Protein AF-A0A511AEN5-F1 (afdb_monomer)

Radius of gyration: 23.02 Å; Cα contacts (8 Å, |Δi|>4): 221; chains: 1; bounding box: 61×30×75 Å

Mean predicted aligned error: 5.95 Å

pLDDT: mean 91.34, std 11.22, range [41.19, 98.56]

Organism: NCBI:txid153731

Structure (mmCIF, N/CA/C/O backbone):
data_AF-A0A511AEN5-F1
#
_entry.id   AF-A0A511AEN5-F1
#
loop_
_atom_site.group_PDB
_atom_site.id
_atom_site.type_symbol
_atom_site.label_atom_id
_atom_site.label_alt_id
_atom_site.label_comp_id
_atom_site.label_asym_id
_atom_site.label_entity_id
_atom_site.label_seq_id
_atom_site.pdbx_PDB_ins_code
_atom_site.Cartn_x
_atom_site.Cartn_y
_atom_site.Cartn_z
_atom_site.occupancy
_atom_site.B_iso_or_equiv
_atom_site.auth_seq_id
_atom_site.auth_comp_id
_atom_site.auth_asym_id
_atom_site.auth_atom_id
_atom_site.pdbx_PDB_model_num
ATOM 1 N N . MET A 1 1 ? -14.269 7.555 5.284 1.00 79.62 1 MET A N 1
ATOM 2 C CA . MET A 1 1 ? -13.739 8.322 4.135 1.00 79.62 1 MET A CA 1
ATOM 3 C C . MET A 1 1 ? -12.252 8.045 3.912 1.00 79.62 1 MET A C 1
ATOM 5 O O . MET A 1 1 ? -11.940 7.427 2.908 1.00 79.62 1 MET A O 1
ATOM 9 N N . LEU A 1 2 ? -11.361 8.364 4.865 1.00 92.94 2 LEU A N 1
ATOM 10 C CA . LEU A 1 2 ? -9.903 8.180 4.721 1.00 92.94 2 LEU A CA 1
ATOM 11 C C . LEU A 1 2 ? -9.465 6.768 4.282 1.00 92.94 2 LEU A C 1
ATOM 13 O O . LEU A 1 2 ? -8.741 6.639 3.303 1.00 92.94 2 LEU A O 1
ATOM 17 N N . ALA A 1 3 ? -9.931 5.711 4.960 1.00 93.81 3 ALA A N 1
ATOM 18 C CA . ALA A 1 3 ? -9.565 4.331 4.613 1.00 93.81 3 ALA A CA 1
ATOM 19 C C . ALA A 1 3 ? -9.947 3.962 3.166 1.00 93.81 3 ALA A C 1
ATOM 21 O O . ALA A 1 3 ? -9.162 3.339 2.460 1.00 93.81 3 ALA A O 1
ATOM 22 N N . GLY A 1 4 ? -11.119 4.410 2.701 1.00 95.62 4 GLY A N 1
ATOM 23 C CA . GLY A 1 4 ? -11.553 4.210 1.317 1.00 95.62 4 GLY A CA 1
ATOM 24 C C . GLY A 1 4 ? -10.660 4.941 0.313 1.00 95.62 4 GLY A C 1
ATOM 25 O O . GLY A 1 4 ? -10.294 4.360 -0.702 1.00 95.62 4 GLY A O 1
ATOM 26 N N . CYS A 1 5 ? -10.242 6.175 0.619 1.00 97.44 5 CYS A N 1
ATOM 27 C CA . CYS A 1 5 ? -9.294 6.917 -0.216 1.00 97.44 5 CYS A CA 1
ATOM 28 C C . CYS A 1 5 ? -7.933 6.211 -0.295 1.00 97.44 5 CYS A C 1
ATOM 30 O O . CYS A 1 5 ? -7.398 6.063 -1.388 1.00 97.44 5 CYS A O 1
ATOM 32 N N . LEU A 1 6 ? -7.400 5.732 0.837 1.00 98.00 6 LEU A N 1
ATOM 33 C CA . LEU A 1 6 ? -6.137 4.985 0.868 1.00 98.00 6 LEU A CA 1
ATOM 34 C C . LEU A 1 6 ? -6.220 3.712 0.019 1.00 98.00 6 LEU A C 1
ATOM 36 O O . LEU A 1 6 ? -5.346 3.481 -0.811 1.00 98.00 6 LEU A O 1
ATOM 40 N N . ILE A 1 7 ? -7.292 2.928 0.176 1.00 98.06 7 ILE A N 1
ATOM 41 C CA . ILE A 1 7 ? -7.539 1.736 -0.647 1.00 98.06 7 ILE A CA 1
ATOM 42 C C . ILE A 1 7 ? -7.601 2.113 -2.130 1.00 98.06 7 ILE A C 1
ATOM 44 O O . ILE A 1 7 ? -6.936 1.478 -2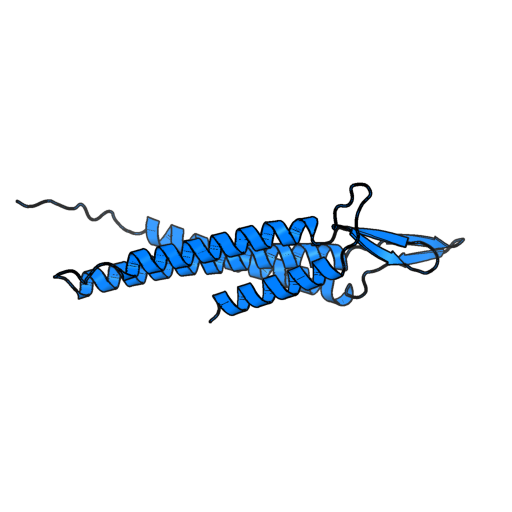.941 1.00 98.06 7 ILE A O 1
ATOM 48 N N . GLY A 1 8 ? -8.345 3.164 -2.486 1.00 98.19 8 GLY A N 1
ATOM 49 C CA . GLY A 1 8 ? -8.447 3.636 -3.867 1.00 98.19 8 GLY A CA 1
ATOM 50 C C . GLY A 1 8 ? -7.086 3.992 -4.469 1.00 98.19 8 GLY A C 1
ATOM 51 O O . GLY A 1 8 ? -6.765 3.531 -5.561 1.00 98.19 8 GLY A O 1
ATOM 52 N N . VAL 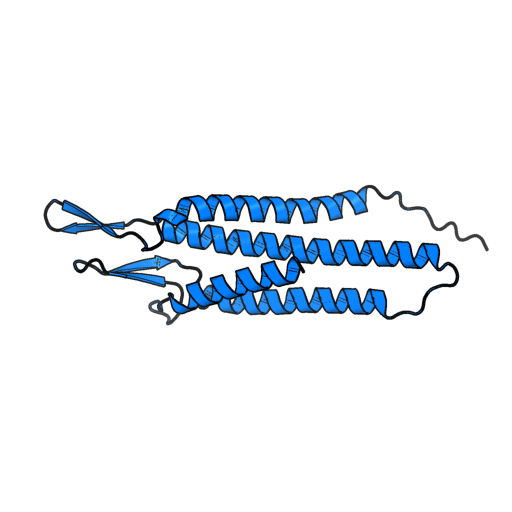A 1 9 ? -6.254 4.739 -3.738 1.00 98.25 9 VAL A N 1
ATOM 53 C CA . VAL A 1 9 ? -4.892 5.091 -4.173 1.00 98.25 9 VAL A CA 1
ATOM 54 C C . VAL A 1 9 ? -4.028 3.842 -4.355 1.00 98.25 9 VAL A C 1
ATOM 56 O O . VAL A 1 9 ? -3.380 3.700 -5.390 1.00 98.25 9 VAL A O 1
ATOM 59 N N . ILE A 1 10 ? -4.047 2.911 -3.395 1.00 98.44 10 ILE A N 1
ATOM 60 C CA . ILE A 1 10 ? -3.295 1.650 -3.481 1.00 98.44 10 ILE A CA 1
ATOM 61 C C . ILE A 1 10 ? -3.717 0.850 -4.717 1.00 98.44 10 ILE A C 1
ATOM 63 O O . ILE A 1 10 ? -2.857 0.358 -5.447 1.00 98.44 10 ILE A O 1
ATOM 67 N N . VAL A 1 11 ? -5.023 0.732 -4.971 1.00 98.44 11 VAL A N 1
ATOM 68 C CA . VAL A 1 11 ? -5.563 0.008 -6.130 1.00 98.44 11 VAL A CA 1
ATOM 69 C C . VAL A 1 11 ? -5.114 0.666 -7.431 1.00 98.44 11 VAL A C 1
ATOM 71 O O . VAL A 1 11 ? -4.612 -0.030 -8.309 1.00 98.44 11 VAL A O 1
ATOM 74 N N . ILE A 1 12 ? -5.226 1.992 -7.545 1.00 98.44 12 ILE A N 1
ATOM 75 C CA . ILE A 1 12 ? -4.804 2.732 -8.743 1.00 98.44 12 ILE A CA 1
ATOM 76 C C . ILE A 1 12 ? -3.315 2.504 -9.022 1.00 98.44 12 ILE A C 1
ATOM 78 O O . ILE A 1 12 ? -2.957 2.137 -10.140 1.00 98.44 12 ILE A O 1
ATOM 82 N N . LEU A 1 13 ? -2.452 2.657 -8.0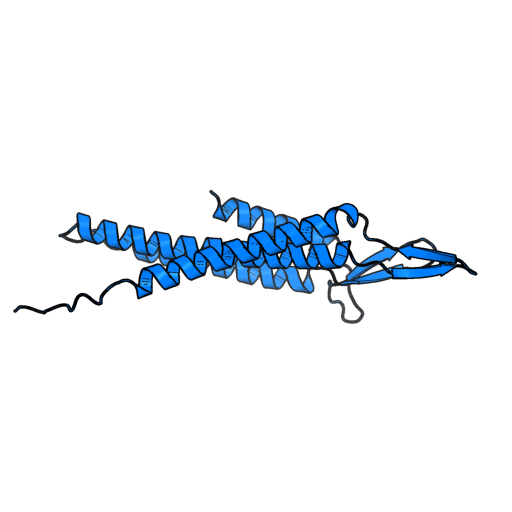13 1.00 97.75 13 LEU A N 1
ATOM 83 C CA . LEU A 1 13 ? -1.011 2.438 -8.165 1.00 97.75 13 LEU A CA 1
ATOM 84 C C . LEU A 1 13 ? -0.686 0.983 -8.523 1.00 97.75 13 LEU A C 1
ATOM 86 O O . LEU A 1 13 ? 0.143 0.736 -9.394 1.00 97.75 13 LEU A O 1
ATOM 90 N N . SER A 1 14 ? -1.367 0.024 -7.894 1.00 97.88 14 SER A N 1
ATOM 91 C CA . SER A 1 14 ? -1.193 -1.413 -8.141 1.00 97.88 14 SER A CA 1
ATOM 92 C C . SER A 1 14 ? -1.568 -1.810 -9.567 1.00 97.88 14 SER A C 1
ATOM 94 O O . SER A 1 14 ? -0.852 -2.585 -10.201 1.00 97.88 14 SER A O 1
ATOM 96 N N . VAL A 1 15 ? -2.679 -1.274 -10.080 1.00 98.06 15 VAL A N 1
ATOM 97 C CA . VAL A 1 15 ? -3.146 -1.526 -11.448 1.00 98.06 15 VAL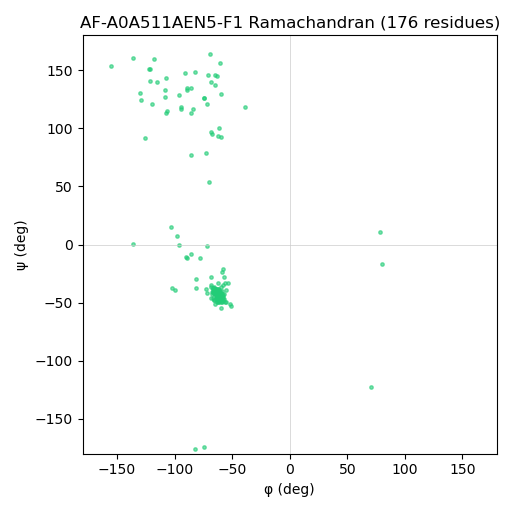 A CA 1
ATOM 98 C C . VAL A 1 15 ? -2.248 -0.823 -12.461 1.00 98.06 15 VAL A C 1
ATOM 100 O O . VAL A 1 15 ? -1.887 -1.435 -13.460 1.00 98.06 15 VAL A O 1
ATOM 103 N N . ALA A 1 16 ? -1.835 0.421 -12.201 1.00 97.12 16 ALA A N 1
ATOM 104 C CA . ALA A 1 16 ? -0.922 1.150 -13.079 1.00 97.12 16 ALA A CA 1
ATOM 105 C C . ALA A 1 16 ? 0.443 0.449 -13.187 1.00 97.12 16 ALA A C 1
ATOM 107 O O . ALA A 1 16 ? 0.927 0.197 -14.290 1.00 97.12 16 ALA A O 1
ATOM 108 N N . ALA A 1 17 ? 1.036 0.067 -12.053 1.00 96.31 17 ALA A N 1
ATOM 109 C CA . ALA A 1 17 ? 2.303 -0.660 -12.017 1.00 96.31 17 ALA A CA 1
ATOM 110 C C . ALA A 1 17 ? 2.177 -2.074 -12.610 1.00 96.31 17 ALA A C 1
ATOM 112 O O . ALA A 1 17 ? 3.071 -2.526 -13.324 1.00 96.31 17 ALA A O 1
ATOM 113 N N . GLY A 1 18 ? 1.047 -2.750 -12.377 1.00 96.88 18 GLY A N 1
ATOM 114 C CA . GLY A 1 18 ? 0.709 -4.019 -13.018 1.00 96.88 18 GLY A CA 1
ATOM 115 C C . GLY A 1 18 ? 0.632 -3.895 -14.539 1.00 96.88 18 GLY A C 1
ATOM 116 O O . GLY A 1 18 ? 1.289 -4.653 -15.250 1.00 96.88 18 GLY A O 1
ATOM 117 N N . GLY A 1 19 ? -0.098 -2.905 -15.051 1.00 97.00 19 GLY A N 1
ATOM 118 C CA . GLY A 1 19 ? -0.220 -2.638 -16.485 1.00 97.00 19 GLY A CA 1
ATOM 119 C C . GLY A 1 19 ? 1.108 -2.274 -17.156 1.00 97.00 19 GLY A C 1
ATOM 120 O O . GLY A 1 19 ? 1.336 -2.661 -18.295 1.00 97.00 19 GLY A O 1
ATOM 121 N N . ALA A 1 20 ? 2.002 -1.592 -16.437 1.00 95.19 20 ALA A N 1
ATOM 122 C CA . ALA A 1 20 ? 3.348 -1.270 -16.910 1.00 95.19 20 ALA A CA 1
ATOM 123 C C . ALA A 1 20 ? 4.335 -2.452 -16.829 1.00 95.19 20 ALA A C 1
ATOM 125 O O . ALA A 1 20 ? 5.447 -2.367 -17.352 1.00 95.19 20 ALA A O 1
ATOM 126 N N . SER A 1 21 ? 3.975 -3.537 -16.139 1.00 96.81 21 SER A N 1
ATOM 127 C CA . SER A 1 21 ? 4.883 -4.658 -15.910 1.00 96.81 21 SER A CA 1
ATOM 128 C C . SER A 1 21 ? 4.950 -5.624 -17.092 1.00 96.81 21 SER A C 1
ATOM 130 O O . SER A 1 21 ? 3.984 -5.865 -17.809 1.00 96.81 21 SER A O 1
ATOM 132 N N . SER A 1 22 ? 6.120 -6.225 -17.248 1.00 96.31 22 SER A N 1
ATOM 133 C CA . SER A 1 22 ? 6.483 -7.200 -18.265 1.00 96.31 22 SER A CA 1
ATOM 134 C C . SER A 1 22 ? 6.940 -8.505 -17.599 1.00 96.31 22 SER A C 1
ATOM 136 O O . SER A 1 22 ? 7.431 -8.482 -16.456 1.00 96.31 22 SER A O 1
ATOM 138 N N . PRO A 1 23 ? 6.752 -9.654 -18.271 1.00 96.69 23 PRO A N 1
ATOM 139 C CA . PRO A 1 23 ? 7.141 -10.947 -17.732 1.00 96.69 23 PRO A CA 1
ATOM 140 C C . PRO A 1 23 ? 8.667 -11.102 -17.695 1.00 96.69 23 PRO A C 1
ATOM 142 O O . PRO A 1 23 ? 9.386 -10.615 -18.571 1.00 96.69 23 PRO A O 1
ATOM 145 N N . ASP A 1 24 ? 9.158 -11.806 -16.678 1.00 95.00 24 ASP A N 1
ATOM 146 C CA . ASP A 1 24 ? 10.501 -12.376 -16.677 1.00 95.00 24 ASP A CA 1
ATOM 147 C C . ASP A 1 24 ? 10.546 -13.716 -17.433 1.00 95.00 24 ASP A C 1
ATOM 149 O O . ASP A 1 24 ? 9.550 -14.171 -17.997 1.00 95.00 24 ASP A O 1
ATOM 153 N N . LYS A 1 25 ? 11.713 -14.371 -17.423 1.00 93.50 25 LYS A N 1
ATOM 154 C CA . LYS A 1 25 ? 11.920 -15.685 -18.055 1.00 93.50 25 LYS A CA 1
ATOM 155 C C . LYS A 1 25 ? 10.996 -16.798 -17.533 1.00 93.50 25 LYS A C 1
ATOM 157 O O . LYS A 1 25 ? 10.801 -17.782 -18.234 1.00 93.50 25 LYS A O 1
ATOM 162 N N . ASP A 1 26 ? 10.438 -16.637 -16.334 1.00 96.31 26 ASP A N 1
ATOM 163 C CA . ASP A 1 26 ? 9.520 -17.589 -15.702 1.00 96.31 26 ASP A CA 1
ATOM 164 C C . ASP A 1 26 ? 8.045 -17.167 -15.903 1.00 96.31 26 ASP A C 1
ATOM 166 O O . ASP A 1 26 ? 7.144 -17.739 -15.289 1.00 96.31 26 ASP A O 1
ATOM 170 N N . GLY A 1 27 ? 7.776 -16.133 -16.714 1.00 95.69 27 GLY A N 1
ATOM 171 C CA . GLY A 1 27 ? 6.435 -15.585 -16.943 1.00 95.69 27 GLY A CA 1
ATOM 172 C C . GLY A 1 27 ? 5.919 -14.680 -15.818 1.00 95.69 27 GLY A C 1
ATOM 173 O O . GLY A 1 27 ? 4.741 -14.322 -15.799 1.00 95.69 27 GLY A O 1
ATOM 174 N N . ARG A 1 28 ? 6.766 -14.289 -14.859 1.00 96.81 28 ARG A N 1
ATOM 175 C CA . ARG A 1 28 ? 6.362 -13.455 -13.718 1.00 96.81 28 ARG A CA 1
ATOM 176 C C . ARG A 1 28 ? 6.395 -11.985 -14.109 1.00 96.81 28 ARG A C 1
ATOM 178 O O . ARG A 1 28 ? 7.456 -11.429 -14.376 1.00 96.81 28 ARG A O 1
ATOM 185 N N . TYR A 1 29 ? 5.237 -11.339 -14.082 1.00 97.50 29 TYR A N 1
ATOM 186 C CA . TYR A 1 29 ? 5.057 -9.920 -14.401 1.00 97.50 29 TYR A CA 1
ATOM 187 C C . TYR A 1 29 ? 5.610 -9.013 -13.288 1.00 97.50 29 TYR A C 1
ATOM 189 O O . TYR A 1 29 ? 4.871 -8.533 -12.427 1.00 97.50 29 TYR A O 1
ATOM 197 N N . ARG A 1 30 ? 6.936 -8.832 -13.262 1.00 96.88 30 ARG A N 1
ATOM 198 C CA . ARG A 1 30 ? 7.670 -8.080 -12.223 1.00 96.88 30 ARG A CA 1
ATOM 199 C C . ARG A 1 30 ? 8.748 -7.137 -12.755 1.00 96.88 30 ARG A C 1
ATOM 201 O O . ARG A 1 30 ? 9.447 -6.511 -11.961 1.00 96.88 30 ARG A O 1
ATOM 208 N N . LEU A 1 31 ? 8.916 -7.072 -14.073 1.00 96.25 31 LEU A N 1
ATOM 209 C CA . LEU A 1 31 ? 9.946 -6.264 -14.717 1.00 96.25 31 LEU A CA 1
ATOM 210 C C . LEU A 1 31 ? 9.323 -5.052 -15.404 1.00 96.25 31 LEU A C 1
ATOM 212 O O . LEU A 1 31 ? 8.256 -5.157 -15.994 1.00 96.25 31 LEU A O 1
ATOM 216 N N . PHE A 1 32 ? 9.993 -3.914 -15.374 1.00 94.44 32 PHE A N 1
ATOM 217 C CA . PHE A 1 32 ? 9.676 -2.740 -16.174 1.00 94.44 32 PHE A CA 1
ATOM 218 C C . PHE A 1 32 ? 10.732 -2.622 -17.266 1.00 94.44 32 PHE A C 1
ATOM 220 O O . PHE A 1 32 ? 11.917 -2.479 -16.957 1.00 94.44 32 PHE A O 1
ATOM 227 N N . ALA A 1 33 ? 10.301 -2.767 -18.518 1.00 92.06 33 ALA A N 1
ATOM 228 C CA . ALA A 1 33 ? 11.168 -2.696 -19.684 1.00 92.06 33 ALA A CA 1
ATOM 229 C C . ALA A 1 33 ? 11.265 -1.247 -20.171 1.00 92.06 33 ALA A C 1
ATOM 231 O O . ALA A 1 33 ? 10.255 -0.555 -20.300 1.00 92.06 33 ALA A O 1
ATOM 232 N N . MET A 1 34 ? 12.486 -0.800 -20.428 1.00 88.44 34 MET A N 1
ATOM 233 C CA . MET A 1 34 ? 12.806 0.525 -20.941 1.00 88.44 34 MET A CA 1
ATOM 234 C C . MET A 1 34 ? 13.720 0.346 -22.144 1.00 88.44 34 MET A C 1
ATOM 236 O O . MET A 1 34 ? 14.766 -0.288 -22.026 1.00 88.44 34 MET A O 1
ATOM 240 N N . ASP A 1 35 ? 13.324 0.899 -23.283 1.00 83.69 35 ASP A N 1
ATOM 241 C CA . ASP A 1 35 ? 14.093 0.837 -24.522 1.00 83.69 35 ASP A CA 1
ATOM 242 C C . ASP A 1 35 ? 14.684 2.218 -24.826 1.00 83.69 35 ASP A C 1
ATOM 244 O O . ASP A 1 35 ? 13.966 3.220 -24.824 1.00 83.69 35 ASP A O 1
ATOM 248 N N . SER A 1 36 ? 15.997 2.277 -25.052 1.00 74.25 36 SER A N 1
ATOM 249 C CA . SER A 1 36 ? 16.694 3.495 -25.486 1.00 74.25 36 SER A CA 1
ATOM 250 C C . SER A 1 36 ? 16.900 3.580 -26.997 1.00 74.25 36 SER A C 1
ATOM 252 O O . SER A 1 36 ? 17.515 4.531 -27.474 1.00 74.25 36 SER A O 1
ATOM 254 N N . GLY A 1 37 ? 16.459 2.574 -27.754 1.00 77.56 37 GLY A N 1
ATOM 255 C CA . GLY A 1 37 ? 16.787 2.381 -29.164 1.00 77.56 37 GLY A CA 1
ATOM 256 C C . GLY A 1 37 ? 18.165 1.747 -29.397 1.00 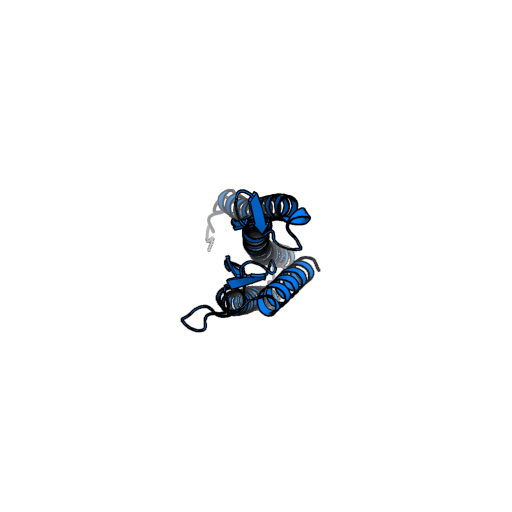77.56 37 GLY A C 1
ATOM 257 O O . GLY A 1 37 ? 18.411 1.230 -30.484 1.00 77.56 37 GLY A O 1
ATOM 258 N N . ALA A 1 38 ? 19.050 1.744 -28.391 1.00 76.81 38 ALA A N 1
ATOM 259 C CA . ALA A 1 38 ? 20.348 1.064 -28.432 1.00 76.81 38 ALA A CA 1
ATOM 260 C C . ALA A 1 38 ? 20.334 -0.263 -27.657 1.00 76.81 38 ALA A C 1
ATOM 262 O O . ALA A 1 38 ? 20.955 -1.237 -28.082 1.00 76.81 38 ALA A O 1
ATOM 263 N N . ALA A 1 39 ? 19.626 -0.310 -26.526 1.00 79.69 39 ALA A N 1
ATOM 264 C CA . ALA A 1 39 ? 19.413 -1.528 -25.760 1.00 79.69 39 ALA A CA 1
ATOM 265 C C . ALA A 1 39 ? 18.132 -1.441 -24.925 1.00 79.69 39 ALA A C 1
ATOM 267 O O . ALA A 1 39 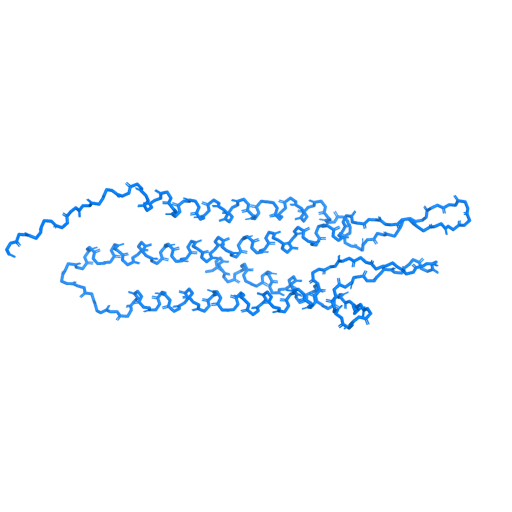? 17.714 -0.366 -24.492 1.00 79.69 39 ALA A O 1
ATOM 268 N N . GLU A 1 40 ? 17.564 -2.609 -24.642 1.00 85.38 40 GLU A N 1
ATOM 269 C CA . GLU A 1 40 ? 16.447 -2.750 -23.721 1.00 85.38 40 GLU A CA 1
ATOM 270 C C . GLU A 1 40 ? 16.962 -3.129 -22.329 1.00 85.38 40 GLU A C 1
ATOM 272 O O . GLU A 1 40 ? 17.710 -4.096 -22.159 1.00 85.38 40 GLU A O 1
ATOM 277 N N . ILE A 1 41 ? 16.537 -2.381 -21.316 1.00 87.69 41 ILE A N 1
ATOM 278 C CA . ILE A 1 41 ? 16.868 -2.636 -19.917 1.00 87.69 41 ILE A CA 1
ATOM 279 C C . ILE A 1 41 ? 15.610 -2.977 -19.146 1.00 87.69 41 ILE A C 1
ATOM 281 O O . ILE A 1 41 ? 14.558 -2.363 -19.309 1.00 87.69 41 ILE A O 1
ATOM 285 N N . ARG A 1 42 ? 15.743 -3.959 -18.255 1.00 91.00 42 ARG A N 1
ATOM 286 C CA . ARG A 1 42 ? 14.661 -4.438 -17.404 1.00 91.00 42 ARG A CA 1
ATOM 287 C C . ARG A 1 42 ? 15.036 -4.254 -15.947 1.00 91.00 42 ARG A C 1
ATOM 289 O O . ARG A 1 42 ? 16.026 -4.813 -15.483 1.00 91.00 42 ARG A O 1
ATOM 296 N N . ILE A 1 43 ? 14.221 -3.500 -15.224 1.00 92.50 43 ILE A N 1
ATOM 297 C CA . ILE A 1 43 ? 14.379 -3.270 -13.783 1.00 92.50 43 ILE A CA 1
ATOM 298 C C . ILE A 1 43 ? 13.165 -3.799 -13.027 1.00 92.50 43 ILE A C 1
ATOM 300 O O . ILE A 1 43 ? 12.099 -3.989 -13.606 1.00 92.50 43 ILE A O 1
ATOM 304 N N . LEU A 1 44 ? 13.305 -4.061 -11.729 1.00 94.56 44 LEU A N 1
ATOM 305 C CA . LEU A 1 44 ? 12.172 -4.506 -10.918 1.00 94.56 44 LEU A CA 1
ATOM 306 C C . LEU A 1 44 ? 11.146 -3.382 -10.752 1.00 94.56 44 LEU A C 1
ATOM 308 O O . LEU A 1 44 ? 11.502 -2.230 -10.504 1.00 94.56 44 LEU A O 1
ATOM 312 N N . ILE A 1 45 ? 9.870 -3.750 -10.819 1.00 95.69 45 ILE A N 1
ATOM 313 C CA . ILE A 1 45 ? 8.730 -2.882 -10.519 1.00 95.69 45 ILE A CA 1
ATOM 314 C C . ILE A 1 45 ? 7.706 -3.641 -9.680 1.00 95.69 45 ILE A C 1
ATOM 316 O O . ILE A 1 45 ? 7.667 -4.875 -9.677 1.00 95.69 45 ILE A O 1
ATOM 320 N N . TYR A 1 46 ? 6.832 -2.898 -9.005 1.00 96.75 46 TYR A N 1
ATOM 321 C CA . TYR A 1 46 ? 5.658 -3.413 -8.305 1.00 96.75 46 TYR A CA 1
ATOM 322 C C . TYR A 1 46 ? 4.555 -3.913 -9.273 1.00 96.75 46 TYR A C 1
ATOM 324 O O . TYR A 1 46 ? 3.413 -3.464 -9.244 1.00 96.75 46 TYR A O 1
ATOM 332 N N . GLY A 1 47 ? 4.924 -4.818 -10.184 1.00 96.69 47 GLY A N 1
ATOM 333 C CA . GLY A 1 47 ? 4.054 -5.401 -11.209 1.00 96.69 47 GLY A CA 1
ATOM 334 C C . GLY A 1 47 ? 3.069 -6.442 -10.675 1.00 96.69 47 GLY A C 1
ATOM 335 O O . GLY A 1 47 ? 3.021 -6.697 -9.470 1.00 96.69 47 GLY A O 1
ATOM 336 N N . TRP A 1 48 ? 2.317 -7.098 -11.571 1.00 98.06 48 TRP A N 1
ATOM 337 C CA . TRP A 1 48 ? 1.263 -8.063 -11.204 1.00 98.06 48 TRP A CA 1
ATOM 338 C C . TRP A 1 48 ? 1.726 -9.186 -10.279 1.00 98.06 48 TRP A C 1
ATOM 340 O O . TRP A 1 48 ? 0.959 -9.624 -9.422 1.00 98.06 48 TRP A O 1
ATOM 350 N N . TYR A 1 49 ? 2.980 -9.624 -10.408 1.00 97.75 49 TYR A N 1
ATOM 351 C CA . TYR A 1 49 ? 3.554 -10.649 -9.537 1.00 97.75 49 TYR A CA 1
ATOM 352 C C . TYR A 1 49 ? 3.514 -10.254 -8.050 1.00 97.75 49 TYR A C 1
ATOM 354 O O . TYR A 1 49 ? 3.314 -11.108 -7.191 1.00 97.75 49 TYR A O 1
ATOM 362 N N . TYR A 1 50 ? 3.673 -8.963 -7.743 1.00 97.00 50 TYR A N 1
ATOM 363 C CA . TYR A 1 50 ? 3.634 -8.438 -6.377 1.00 97.00 50 TYR A CA 1
ATOM 364 C C . TYR A 1 50 ? 2.284 -7.808 -6.031 1.00 97.00 50 TYR A C 1
ATOM 366 O O . TYR A 1 50 ? 1.798 -7.969 -4.907 1.00 97.00 50 TYR A O 1
ATOM 374 N N . SER A 1 51 ? 1.669 -7.100 -6.978 1.00 97.31 51 SER A N 1
ATOM 375 C CA . SER A 1 51 ? 0.451 -6.340 -6.723 1.00 97.31 51 SER A CA 1
ATOM 376 C C . SER A 1 51 ? -0.770 -7.241 -6.553 1.00 97.31 51 SER A C 1
ATOM 378 O O . SER A 1 51 ? -1.560 -7.006 -5.645 1.00 97.31 51 SER A O 1
ATOM 380 N N . LEU A 1 52 ? -0.905 -8.331 -7.317 1.00 97.75 52 LEU A N 1
ATOM 381 C CA . LEU A 1 52 ? -2.082 -9.199 -7.217 1.00 97.75 52 LEU A CA 1
ATOM 382 C C . LEU A 1 52 ? -2.197 -9.902 -5.847 1.00 97.75 52 LEU A C 1
ATOM 384 O O . LEU A 1 52 ? -3.246 -9.761 -5.212 1.00 97.75 52 LEU A O 1
ATOM 388 N N . PRO A 1 53 ? -1.158 -10.585 -5.317 1.00 97.94 53 PRO A N 1
ATOM 389 C CA . PRO A 1 53 ? -1.226 -11.152 -3.967 1.00 97.94 53 PRO A CA 1
ATOM 390 C C . PRO A 1 53 ? -1.459 -10.085 -2.892 1.00 97.94 53 PRO A C 1
ATOM 392 O O . PRO A 1 53 ? -2.196 -10.317 -1.934 1.00 97.94 53 PRO A O 1
ATOM 395 N N . SER A 1 54 ? -0.873 -8.897 -3.069 1.00 97.44 54 SER A N 1
ATOM 396 C CA . SER A 1 54 ? -1.055 -7.780 -2.140 1.00 97.44 54 SER A CA 1
ATOM 397 C C . SER A 1 54 ? -2.491 -7.257 -2.134 1.00 97.44 54 SER A C 1
ATOM 399 O O . SER A 1 54 ? -3.034 -7.004 -1.064 1.00 97.44 54 SER A O 1
ATOM 401 N N . LEU A 1 55 ? -3.141 -7.146 -3.297 1.00 98.06 55 LEU A N 1
ATOM 402 C CA . LEU A 1 55 ? -4.545 -6.738 -3.411 1.00 98.06 55 LEU A CA 1
ATOM 403 C C . LEU A 1 55 ? -5.492 -7.765 -2.780 1.00 98.06 55 LEU A C 1
ATOM 405 O O . LEU A 1 55 ? -6.467 -7.383 -2.134 1.00 98.06 55 LEU A O 1
ATOM 409 N N . ILE A 1 56 ? -5.189 -9.061 -2.906 1.00 98.44 56 ILE A N 1
ATOM 410 C CA . ILE A 1 56 ? -5.933 -10.118 -2.207 1.00 98.44 56 ILE A CA 1
ATOM 411 C C . ILE A 1 56 ? -5.776 -9.952 -0.691 1.00 98.44 56 ILE A C 1
ATOM 413 O O . ILE A 1 56 ? -6.772 -9.922 0.033 1.00 98.44 56 ILE A O 1
ATOM 417 N N . ALA A 1 57 ? -4.544 -9.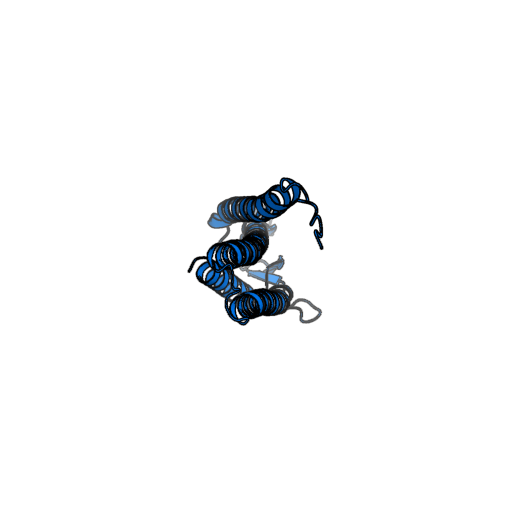783 -0.201 1.00 98.00 57 ALA A N 1
ATOM 418 C CA . ALA A 1 57 ? -4.282 -9.562 1.220 1.00 98.00 57 ALA A CA 1
ATOM 419 C C . ALA A 1 57 ? -4.964 -8.286 1.744 1.00 98.00 57 ALA A C 1
ATOM 421 O O . ALA A 1 57 ? -5.542 -8.297 2.829 1.00 98.00 57 ALA A O 1
ATOM 422 N N . LEU A 1 58 ? -4.965 -7.212 0.953 1.00 97.69 58 LEU A N 1
ATOM 423 C CA . LEU A 1 58 ? -5.644 -5.954 1.247 1.00 97.69 58 LEU A CA 1
ATOM 424 C C . LEU A 1 58 ? -7.160 -6.141 1.376 1.00 97.69 58 LEU A C 1
ATOM 426 O O . LEU A 1 58 ? -7.760 -5.646 2.330 1.00 97.69 58 LEU A O 1
ATOM 430 N N . ALA A 1 59 ? -7.777 -6.870 0.442 1.00 98.06 59 ALA A N 1
ATOM 431 C CA . ALA A 1 59 ? -9.207 -7.162 0.473 1.00 98.06 59 ALA A CA 1
ATOM 432 C C . ALA A 1 59 ? -9.581 -7.995 1.706 1.00 98.06 59 ALA A C 1
ATOM 434 O O . ALA A 1 59 ? -10.555 -7.680 2.391 1.00 98.06 59 ALA A O 1
ATOM 435 N N . LEU A 1 60 ? -8.775 -9.009 2.036 1.00 98.56 60 LEU A N 1
ATOM 436 C CA . LEU A 1 60 ? -8.955 -9.805 3.249 1.00 98.56 60 LEU A CA 1
ATOM 437 C C . LEU A 1 60 ? -8.794 -8.951 4.511 1.00 98.56 60 LEU A C 1
ATOM 439 O O . LEU A 1 60 ? -9.619 -9.048 5.413 1.00 98.56 60 LEU A O 1
ATOM 443 N N . PHE A 1 61 ? -7.786 -8.080 4.564 1.00 97.94 61 PHE A N 1
ATOM 444 C CA . PHE A 1 61 ? -7.540 -7.197 5.704 1.00 97.94 61 PHE A CA 1
ATOM 445 C C . PHE A 1 61 ? -8.666 -6.171 5.916 1.00 97.94 61 PHE A C 1
ATOM 447 O O . PHE A 1 61 ? -9.118 -5.954 7.040 1.00 97.94 61 PHE A O 1
ATOM 454 N N . ALA A 1 62 ? -9.189 -5.580 4.839 1.00 97.62 62 ALA A N 1
ATOM 455 C CA . ALA A 1 62 ? -10.366 -4.717 4.914 1.00 97.62 62 ALA A CA 1
ATOM 456 C C . ALA A 1 62 ? -11.618 -5.510 5.333 1.00 97.62 62 ALA A C 1
ATOM 458 O O . ALA A 1 62 ? -12.395 -5.051 6.172 1.00 97.62 62 ALA A O 1
ATOM 459 N N . GLY A 1 63 ? -11.790 -6.720 4.795 1.00 98.19 63 GLY A N 1
ATOM 460 C CA . GLY A 1 63 ? -12.884 -7.622 5.144 1.00 98.19 63 GLY A CA 1
ATOM 461 C C . GLY A 1 63 ? -12.883 -8.005 6.623 1.00 98.19 63 GLY A C 1
ATOM 462 O O . GLY A 1 63 ? -13.920 -7.913 7.277 1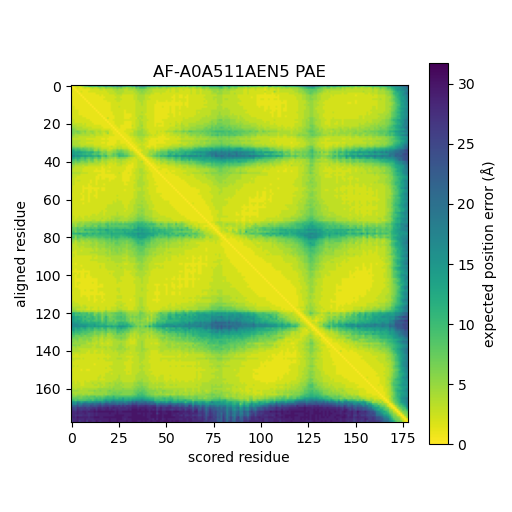.00 98.19 63 GLY A O 1
ATOM 463 N N . THR A 1 64 ? -11.730 -8.361 7.193 1.00 98.31 64 THR A N 1
ATOM 464 C CA . THR A 1 64 ? -11.619 -8.694 8.622 1.00 98.31 64 THR A CA 1
ATOM 465 C C . THR A 1 64 ? -11.900 -7.491 9.516 1.00 98.31 64 THR A C 1
ATOM 467 O O . THR A 1 64 ? -12.575 -7.648 10.534 1.00 98.31 64 THR A O 1
ATOM 470 N N . ALA A 1 65 ? -11.481 -6.283 9.126 1.00 97.50 65 ALA A N 1
ATOM 471 C CA . ALA A 1 65 ? -11.831 -5.060 9.846 1.00 97.50 65 ALA A CA 1
ATOM 472 C C . ALA A 1 65 ? -13.350 -4.802 9.837 1.00 97.50 65 ALA A C 1
ATOM 474 O O . ALA A 1 65 ? -13.935 -4.522 10.884 1.00 97.50 65 ALA A O 1
ATOM 475 N N . LEU A 1 66 ? -14.015 -4.960 8.686 1.00 97.62 66 LEU A N 1
ATOM 476 C CA . LEU A 1 66 ? -15.474 -4.833 8.580 1.00 97.62 66 LEU A CA 1
ATOM 477 C C . LEU A 1 66 ? -16.205 -5.889 9.414 1.00 97.62 66 LEU A C 1
ATOM 479 O O . LEU A 1 66 ? -17.169 -5.566 10.110 1.00 97.62 66 LEU A O 1
ATOM 483 N N . LEU A 1 67 ? -15.730 -7.137 9.395 1.00 98.25 67 LEU A N 1
ATOM 484 C CA . LEU A 1 67 ? -16.273 -8.203 10.232 1.00 98.25 67 LEU A CA 1
ATOM 485 C C . LEU A 1 67 ? -16.125 -7.864 11.718 1.00 98.25 67 LEU A C 1
ATOM 487 O O . LEU A 1 67 ? -17.112 -7.943 12.448 1.00 98.25 67 LEU A O 1
ATOM 491 N N . ALA A 1 68 ? -14.950 -7.408 12.157 1.00 97.56 68 ALA A N 1
ATOM 492 C CA . ALA A 1 68 ? -14.718 -6.995 13.539 1.00 97.56 68 ALA A CA 1
ATOM 493 C C . ALA A 1 68 ? -15.661 -5.857 13.967 1.00 97.56 68 ALA A C 1
ATOM 495 O O . ALA A 1 68 ? -16.296 -5.948 15.017 1.00 97.56 68 ALA A O 1
ATOM 496 N N . LEU A 1 69 ? -15.829 -4.827 13.131 1.00 96.81 69 LEU A N 1
ATOM 497 C CA . LEU A 1 69 ? -16.781 -3.740 13.387 1.00 96.81 69 LEU A CA 1
ATOM 498 C C . LEU A 1 69 ? -18.226 -4.247 13.457 1.00 96.81 69 LEU A C 1
ATOM 500 O O . LEU A 1 69 ? -18.979 -3.840 14.340 1.00 96.81 69 LEU A O 1
ATOM 504 N N . SER A 1 70 ? -18.608 -5.178 12.579 1.00 96.81 70 SER A N 1
ATOM 505 C CA . SER A 1 70 ? -19.948 -5.767 12.601 1.00 96.81 70 SER A CA 1
ATOM 506 C C . SER A 1 70 ? -20.207 -6.554 13.889 1.00 96.81 70 SER A C 1
ATOM 508 O O . SER A 1 70 ? -21.285 -6.446 14.469 1.00 96.81 70 SER A O 1
ATOM 510 N N . VAL A 1 71 ? -19.209 -7.289 14.388 1.00 96.94 71 VAL A N 1
ATOM 511 C CA . VAL A 1 71 ? -19.293 -8.029 15.653 1.00 96.94 71 VAL A CA 1
ATOM 512 C C . VAL A 1 71 ? -19.406 -7.071 16.841 1.00 96.94 71 VAL A C 1
ATOM 514 O O . VAL A 1 71 ? -20.175 -7.344 17.757 1.00 96.94 71 VAL A O 1
ATOM 517 N N . ILE A 1 72 ? -18.709 -5.930 16.816 1.00 94.62 72 ILE A N 1
ATOM 518 C CA . ILE A 1 72 ? -18.821 -4.893 17.856 1.00 94.62 72 ILE A CA 1
ATOM 519 C C . ILE A 1 72 ? -20.216 -4.242 17.850 1.00 94.62 72 ILE A C 1
ATOM 521 O O . ILE A 1 72 ? -20.765 -3.941 18.911 1.00 94.62 72 ILE A O 1
ATOM 525 N N . ALA A 1 73 ? -20.800 -4.018 16.672 1.00 93.19 73 ALA A N 1
ATOM 526 C CA . ALA A 1 73 ? -22.074 -3.315 16.530 1.00 93.19 73 ALA A CA 1
ATOM 527 C C . ALA A 1 73 ? -23.311 -4.196 16.792 1.00 93.19 73 ALA A C 1
ATOM 529 O O . ALA A 1 73 ? -24.329 -3.683 17.243 1.00 93.19 73 ALA A O 1
ATOM 530 N N . ARG A 1 74 ? -23.240 -5.506 16.518 1.00 92.50 74 ARG A N 1
ATOM 531 C CA . ARG A 1 74 ? -24.404 -6.417 16.523 1.00 92.50 74 ARG A CA 1
ATOM 532 C C . ARG A 1 74 ? -25.126 -6.602 17.868 1.00 92.50 74 ARG A C 1
ATOM 534 O O . ARG A 1 74 ? -26.353 -6.646 17.841 1.00 92.50 74 ARG A O 1
ATOM 541 N N . PRO A 1 75 ? -24.447 -6.786 19.017 1.00 92.00 75 PRO A N 1
ATOM 542 C CA . PRO A 1 75 ? -25.143 -7.086 20.268 1.00 92.00 75 PRO A CA 1
ATOM 543 C C . PRO A 1 75 ? -26.033 -5.919 20.727 1.00 92.00 75 PRO A C 1
ATOM 545 O O . PRO A 1 75 ? -25.619 -4.768 20.556 1.00 92.00 75 PRO A O 1
ATOM 548 N N . PRO A 1 76 ? -27.197 -6.173 21.357 1.00 91.38 76 PRO A N 1
ATOM 549 C CA . PRO A 1 76 ? -28.023 -5.115 21.941 1.00 91.38 76 PRO A CA 1
ATOM 550 C C . PRO A 1 76 ? -27.251 -4.352 23.024 1.00 91.38 76 PRO A C 1
ATOM 552 O O . PRO A 1 76 ? -26.289 -4.875 23.590 1.00 91.38 76 PRO A O 1
ATOM 555 N N . LEU A 1 77 ? -27.652 -3.107 23.286 1.00 90.00 77 LEU A N 1
ATOM 556 C CA . LEU A 1 77 ? -27.022 -2.281 24.317 1.00 90.00 77 LEU A CA 1
ATOM 557 C C . LEU A 1 77 ? -27.240 -2.892 25.705 1.00 90.00 77 LEU A C 1
ATOM 559 O O . LEU A 1 77 ? -28.337 -3.357 26.021 1.00 90.00 77 LEU A O 1
ATOM 563 N N . ALA A 1 78 ? -26.193 -2.886 26.528 1.00 89.75 78 ALA A N 1
ATOM 564 C CA . ALA A 1 78 ? -26.294 -3.318 27.917 1.00 89.75 78 ALA A CA 1
ATOM 565 C C . ALA A 1 78 ? -27.114 -2.327 28.768 1.00 89.75 78 ALA A C 1
ATOM 567 O O . ALA A 1 78 ? -27.305 -1.165 28.396 1.00 89.75 78 ALA A O 1
ATOM 568 N N . ALA A 1 79 ? -27.551 -2.783 29.949 1.00 88.12 79 ALA A N 1
ATOM 569 C CA . ALA A 1 79 ? -28.292 -1.963 30.913 1.00 88.12 79 ALA A CA 1
ATOM 570 C C . ALA A 1 79 ? -27.534 -0.676 31.294 1.00 88.12 79 ALA A C 1
ATOM 572 O O . ALA A 1 79 ? -28.131 0.394 31.371 1.00 88.12 79 ALA A O 1
ATOM 573 N N . ASP A 1 80 ? -26.208 -0.763 31.446 1.00 92.44 80 ASP A N 1
ATOM 574 C CA . ASP A 1 80 ? -25.330 0.408 31.517 1.00 92.44 80 ASP A CA 1
ATOM 575 C C . ASP A 1 80 ? -24.943 0.863 30.101 1.00 92.44 80 ASP A C 1
ATOM 577 O O . ASP A 1 80 ? -23.861 0.578 29.577 1.00 92.44 80 ASP A O 1
ATOM 581 N N . THR A 1 81 ? -25.889 1.536 29.447 1.00 91.25 81 THR A N 1
ATOM 582 C CA . THR A 1 81 ? -25.733 2.019 28.071 1.00 91.25 81 THR A CA 1
ATOM 583 C C . THR A 1 81 ? -24.558 3.000 27.898 1.00 91.25 81 THR A C 1
ATOM 585 O O . THR A 1 81 ? -23.805 2.845 26.928 1.00 91.25 81 THR A O 1
ATOM 588 N N . PRO A 1 82 ? -24.326 3.988 28.791 1.00 92.94 82 PRO A N 1
ATOM 589 C CA . PRO A 1 82 ? -23.167 4.879 28.684 1.00 92.94 82 PRO A CA 1
ATOM 590 C C . PRO A 1 82 ? -21.827 4.136 28.725 1.00 92.94 82 PRO A C 1
ATOM 592 O O . PRO A 1 82 ? -20.933 4.434 27.931 1.00 92.94 82 PRO A O 1
ATOM 595 N N . HIS A 1 83 ? -21.682 3.141 29.603 1.00 90.44 83 HIS A N 1
ATOM 596 C CA . HIS A 1 83 ? -20.453 2.356 29.667 1.00 90.44 83 HIS A CA 1
ATOM 597 C C . HIS A 1 83 ? -20.255 1.470 28.427 1.00 90.44 83 HIS A C 1
ATOM 599 O O . HIS A 1 83 ? -19.169 1.467 27.843 1.00 90.44 83 HIS A O 1
ATOM 605 N N . ASP A 1 84 ? -21.297 0.760 27.979 1.00 91.88 84 ASP A N 1
ATOM 606 C CA . ASP A 1 84 ? -21.223 -0.119 26.800 1.00 91.88 84 ASP A CA 1
ATOM 607 C C . ASP A 1 84 ? -20.862 0.668 25.529 1.00 91.88 84 ASP A C 1
ATOM 609 O O . ASP A 1 84 ? -19.948 0.304 24.784 1.00 91.88 84 ASP A O 1
ATOM 613 N N . THR A 1 85 ? -21.509 1.815 25.313 1.00 92.81 85 THR A N 1
ATOM 614 C CA . THR A 1 85 ? -21.208 2.688 24.168 1.00 92.81 85 THR A CA 1
ATOM 615 C C . THR A 1 85 ? -19.763 3.186 24.174 1.00 92.81 85 THR A C 1
ATOM 617 O O . THR A 1 85 ? -19.113 3.137 23.125 1.00 92.81 85 THR A O 1
ATOM 620 N N . ALA A 1 86 ? -19.217 3.579 25.330 1.00 92.19 86 ALA A N 1
ATOM 621 C CA . ALA A 1 86 ? -17.817 3.989 25.450 1.00 92.19 86 ALA A CA 1
ATOM 622 C C . ALA A 1 86 ? -16.845 2.851 25.078 1.00 92.19 86 ALA A C 1
ATOM 624 O O . ALA A 1 86 ? -15.906 3.060 24.304 1.00 92.19 86 ALA A O 1
ATOM 625 N N . VAL A 1 87 ? -17.102 1.627 25.556 1.00 91.38 87 VAL A N 1
ATOM 626 C CA . VAL A 1 87 ? -16.284 0.444 25.234 1.00 91.38 87 VAL A CA 1
ATOM 627 C C . VAL A 1 87 ? -16.348 0.112 23.739 1.00 91.38 87 VAL A C 1
ATOM 629 O O . VAL A 1 87 ? -15.321 -0.180 23.116 1.00 91.38 87 VAL A O 1
ATOM 632 N N . ARG A 1 88 ? -17.534 0.174 23.124 1.00 93.81 88 ARG A N 1
ATOM 633 C CA . ARG A 1 88 ? -17.706 -0.099 21.686 1.00 93.81 88 ARG A CA 1
ATOM 634 C C . ARG A 1 88 ? -17.043 0.949 20.803 1.00 93.81 88 ARG A C 1
ATOM 636 O O . ARG A 1 88 ? -16.419 0.580 19.805 1.00 93.81 88 ARG A O 1
ATOM 643 N N . GLN A 1 89 ? -17.149 2.229 21.159 1.00 93.75 89 GLN A N 1
ATOM 644 C CA . GLN A 1 89 ? -16.481 3.315 20.437 1.00 93.75 89 GLN A CA 1
ATOM 645 C C . GLN A 1 89 ? -14.968 3.126 20.440 1.00 93.75 89 GLN A C 1
ATOM 647 O O . GLN A 1 89 ? -14.321 3.240 19.400 1.00 93.75 89 GLN A O 1
ATOM 652 N N . GLU A 1 90 ? -14.402 2.768 21.586 1.00 92.94 90 GLU A N 1
ATOM 653 C CA . GLU A 1 90 ? -12.973 2.536 21.702 1.00 92.94 90 GLU A CA 1
ATOM 654 C C . GLU A 1 90 ? -12.502 1.324 20.889 1.00 92.94 90 GLU A C 1
ATOM 656 O O . GLU A 1 90 ? -11.542 1.432 20.125 1.00 92.94 90 GLU A O 1
ATOM 661 N N . ARG A 1 91 ? -13.192 0.180 20.993 1.00 94.06 91 ARG A N 1
ATOM 662 C CA . ARG A 1 91 ? -12.863 -1.009 20.188 1.00 94.06 91 ARG A CA 1
ATOM 663 C C . ARG A 1 91 ? -12.941 -0.702 18.695 1.00 94.06 91 ARG A C 1
ATOM 665 O O . ARG A 1 91 ? -12.043 -1.077 17.947 1.00 94.06 91 ARG A O 1
ATOM 672 N N . SER A 1 92 ? -13.972 0.030 18.276 1.00 96.06 92 SER A N 1
ATOM 673 C CA . SER A 1 92 ? -14.137 0.452 16.882 1.00 96.06 92 SER A CA 1
ATOM 674 C C . SER A 1 92 ? -13.008 1.382 16.436 1.00 96.06 92 SER A C 1
ATOM 676 O O . SER A 1 92 ? -12.469 1.210 15.344 1.00 96.06 92 SER A O 1
ATOM 678 N N . ARG A 1 93 ? -12.590 2.324 17.293 1.00 94.38 93 ARG A N 1
ATOM 679 C CA . ARG A 1 93 ? -11.442 3.203 17.035 1.00 94.38 93 ARG A CA 1
ATOM 680 C C . ARG A 1 93 ? -10.147 2.408 16.882 1.00 94.38 93 ARG A C 1
ATOM 682 O O . ARG A 1 93 ? -9.398 2.681 15.951 1.00 94.38 93 ARG A O 1
ATOM 689 N N . ASN A 1 94 ? -9.909 1.405 17.727 1.00 95.19 94 ASN A N 1
ATOM 690 C CA . ASN A 1 94 ? -8.722 0.551 17.634 1.00 95.19 94 ASN A CA 1
ATOM 691 C C . ASN A 1 94 ? -8.721 -0.272 16.334 1.00 95.19 94 ASN A C 1
ATOM 693 O O . ASN A 1 94 ? -7.699 -0.327 15.655 1.00 95.19 94 ASN A O 1
ATOM 697 N N . VAL A 1 95 ? -9.862 -0.852 15.934 1.00 96.50 95 VAL A N 1
ATOM 698 C CA . VAL A 1 95 ? -9.989 -1.569 14.648 1.00 96.50 95 VAL A CA 1
ATOM 699 C C . VAL A 1 95 ? -9.717 -0.633 13.468 1.00 96.50 95 VAL A C 1
ATOM 701 O O . VAL A 1 95 ? -8.934 -0.969 12.581 1.00 96.50 95 VAL A O 1
ATOM 704 N N . MET A 1 96 ? -10.310 0.563 13.471 1.00 96.50 96 MET A N 1
ATOM 705 C CA . MET A 1 96 ? -10.083 1.553 12.415 1.00 96.50 96 MET A CA 1
ATOM 706 C C . MET A 1 96 ? -8.637 2.052 12.380 1.00 96.50 96 MET A C 1
ATOM 708 O O . MET A 1 96 ? -8.091 2.231 11.294 1.00 96.50 96 MET A O 1
ATOM 712 N N . GLY A 1 97 ? -8.007 2.249 13.537 1.00 96.19 97 GLY A N 1
ATOM 713 C CA . GLY A 1 97 ? -6.606 2.647 13.632 1.00 96.19 97 GLY A CA 1
ATOM 714 C C . GLY A 1 97 ? -5.653 1.560 13.125 1.00 96.19 97 GLY A C 1
ATOM 715 O O . GLY A 1 97 ? -4.712 1.873 12.399 1.00 96.19 97 GLY A O 1
ATOM 716 N N . LEU A 1 98 ? -5.931 0.283 13.417 1.00 96.88 98 LEU A N 1
ATOM 717 C CA . LEU A 1 98 ? -5.182 -0.846 12.855 1.00 96.88 98 LEU A CA 1
ATOM 718 C C . LEU A 1 98 ? -5.310 -0.893 11.331 1.00 96.88 98 LEU A C 1
ATOM 720 O O . LEU A 1 98 ? -4.291 -1.008 10.647 1.00 96.88 98 LEU A O 1
ATOM 724 N N . LEU A 1 99 ? -6.535 -0.752 10.812 1.00 97.88 99 LEU A N 1
ATOM 725 C CA . LEU A 1 99 ? -6.808 -0.720 9.376 1.00 97.88 99 LEU A CA 1
ATOM 726 C C . LEU A 1 99 ? -6.060 0.434 8.699 1.00 97.88 99 LEU A C 1
ATOM 728 O O . LEU A 1 99 ? -5.290 0.198 7.776 1.00 97.88 99 LEU A O 1
ATOM 732 N N . ILE A 1 100 ? -6.242 1.671 9.169 1.00 98.00 100 ILE A N 1
ATOM 733 C CA . ILE A 1 100 ? -5.592 2.858 8.593 1.00 98.00 100 ILE A CA 1
ATOM 734 C C . ILE A 1 100 ? -4.067 2.735 8.673 1.00 98.00 100 ILE A C 1
ATOM 736 O O . ILE A 1 100 ? -3.393 2.995 7.678 1.00 98.00 100 ILE A O 1
ATOM 740 N N . GLY A 1 101 ? -3.526 2.285 9.808 1.00 98.12 101 GLY A N 1
ATOM 741 C CA . GLY A 1 101 ? -2.089 2.076 9.973 1.00 98.12 101 GLY A CA 1
ATOM 742 C C . GLY A 1 101 ? -1.530 1.046 8.989 1.00 98.12 101 GLY A C 1
ATOM 743 O O . GLY A 1 101 ? -0.539 1.315 8.316 1.00 98.12 101 GLY A O 1
ATOM 744 N N . GLY A 1 102 ? -2.214 -0.090 8.817 1.00 98.12 102 GLY A N 1
ATOM 745 C CA . GLY A 1 102 ? -1.817 -1.117 7.850 1.00 98.12 102 GLY A CA 1
ATOM 746 C C . GLY A 1 102 ? -1.909 -0.642 6.397 1.00 98.12 102 GLY A C 1
ATOM 747 O O . GLY A 1 102 ? -1.012 -0.917 5.603 1.00 98.12 102 GLY A O 1
ATOM 748 N N . LEU A 1 103 ? -2.948 0.130 6.055 1.00 98.50 103 LEU A N 1
ATOM 749 C CA . LEU A 1 103 ? -3.091 0.753 4.735 1.00 98.50 103 LEU A CA 1
ATOM 750 C C . LEU A 1 103 ? -1.951 1.737 4.444 1.00 98.50 103 LEU A C 1
ATOM 752 O O . LEU A 1 103 ? -1.404 1.725 3.345 1.00 98.50 103 LEU A O 1
ATOM 756 N N . LEU A 1 104 ? -1.570 2.562 5.422 1.00 98.56 104 LEU A N 1
ATOM 757 C CA . LEU A 1 104 ? -0.460 3.509 5.300 1.00 98.56 104 LEU A CA 1
ATOM 758 C C . LEU A 1 104 ? 0.891 2.804 5.148 1.00 98.56 104 LEU A C 1
ATOM 760 O O . LEU A 1 104 ? 1.683 3.204 4.299 1.00 98.56 104 LEU A O 1
ATOM 764 N N . LEU A 1 105 ? 1.135 1.732 5.908 1.00 98.44 105 LEU A N 1
ATOM 765 C CA . LEU A 1 105 ? 2.342 0.911 5.766 1.00 98.44 105 LEU A CA 1
ATOM 766 C C . LEU A 1 105 ? 2.427 0.274 4.377 1.00 98.44 105 LEU A C 1
ATOM 768 O O . LEU A 1 105 ? 3.480 0.301 3.741 1.00 98.44 105 LEU A O 1
ATOM 772 N N . HIS A 1 106 ? 1.315 -0.272 3.884 1.00 98.38 106 HIS A N 1
ATOM 773 C CA . HIS A 1 106 ? 1.282 -0.873 2.560 1.00 98.38 106 HIS A CA 1
ATOM 774 C C . HIS A 1 106 ? 1.479 0.169 1.452 1.00 98.38 106 HIS A C 1
ATOM 776 O O . HIS A 1 106 ? 2.312 -0.032 0.571 1.00 98.38 106 HIS A O 1
ATOM 782 N N . LEU A 1 107 ? 0.786 1.310 1.530 1.00 98.56 107 LEU A N 1
ATOM 783 C CA . LEU A 1 107 ? 1.000 2.435 0.618 1.00 98.56 107 LEU A CA 1
ATOM 784 C C . LEU A 1 107 ? 2.461 2.900 0.648 1.00 98.56 107 LEU A C 1
ATOM 786 O O . LEU A 1 107 ? 3.048 3.132 -0.406 1.00 98.56 107 LEU A O 1
ATOM 790 N N . GLY A 1 108 ? 3.059 2.977 1.838 1.00 98.50 108 GLY A N 1
ATOM 791 C CA . GLY A 1 108 ? 4.469 3.287 2.030 1.00 98.50 108 GLY A CA 1
ATOM 792 C C . GLY A 1 108 ? 5.385 2.345 1.253 1.00 98.50 108 GLY A C 1
ATOM 793 O O . GLY A 1 108 ? 6.220 2.801 0.475 1.00 98.50 108 GLY A O 1
ATOM 794 N N . ALA A 1 109 ? 5.162 1.035 1.379 1.00 97.88 109 ALA A N 1
ATOM 795 C CA . ALA A 1 109 ? 5.916 0.019 0.651 1.00 97.88 109 ALA A CA 1
ATOM 796 C C . ALA A 1 109 ? 5.757 0.134 -0.876 1.00 97.88 109 ALA A C 1
ATOM 798 O O . ALA A 1 109 ? 6.750 0.047 -1.599 1.00 97.88 109 ALA A O 1
ATOM 799 N N . VAL A 1 110 ? 4.536 0.368 -1.375 1.00 98.06 110 VAL A N 1
ATOM 800 C CA . VAL A 1 110 ? 4.273 0.556 -2.815 1.00 98.06 110 VAL A CA 1
ATOM 801 C C . VAL A 1 110 ? 5.009 1.785 -3.349 1.00 98.06 110 VAL A C 1
ATOM 803 O O . VAL A 1 110 ? 5.699 1.698 -4.365 1.00 98.06 110 VAL A O 1
ATOM 806 N N . LEU A 1 111 ? 4.905 2.921 -2.652 1.00 98.38 111 LEU A N 1
ATOM 807 C CA . LEU A 1 111 ? 5.570 4.166 -3.039 1.00 98.38 111 LEU A CA 1
ATOM 808 C C . LEU A 1 111 ? 7.093 4.033 -2.996 1.00 98.38 111 LEU A C 1
ATOM 810 O O . LEU A 1 111 ? 7.752 4.471 -3.931 1.00 98.38 111 LEU A O 1
ATOM 814 N N . SER A 1 112 ? 7.659 3.386 -1.975 1.00 97.75 112 SER A N 1
ATOM 815 C CA . SER A 1 112 ? 9.102 3.134 -1.898 1.00 97.75 112 SER A CA 1
ATOM 816 C C . SER A 1 112 ? 9.596 2.206 -3.010 1.00 97.75 112 SER A C 1
ATOM 818 O O . SER A 1 112 ? 10.663 2.453 -3.563 1.00 97.75 112 SER A O 1
ATOM 820 N N . PHE A 1 113 ? 8.827 1.180 -3.393 1.00 96.50 113 PHE A N 1
ATOM 821 C CA . PHE A 1 113 ? 9.183 0.317 -4.526 1.00 96.50 113 PHE A CA 1
ATOM 822 C C . PHE A 1 113 ? 9.153 1.114 -5.838 1.00 96.50 113 PHE A C 1
ATOM 824 O O . PHE A 1 113 ? 10.122 1.103 -6.591 1.00 96.50 113 PHE A O 1
ATOM 831 N N . LEU A 1 114 ? 8.091 1.882 -6.094 1.00 96.56 114 LEU A N 1
ATOM 832 C CA . LEU A 1 114 ? 8.035 2.746 -7.276 1.00 96.56 114 LEU A CA 1
ATOM 833 C C . LEU A 1 114 ? 9.136 3.813 -7.260 1.00 96.56 114 LEU A C 1
ATOM 835 O O . LEU A 1 114 ? 9.735 4.080 -8.296 1.00 96.56 114 LEU A O 1
ATOM 839 N N . GLY A 1 115 ? 9.455 4.376 -6.094 1.00 96.69 115 GLY A N 1
ATOM 840 C CA . GLY A 1 115 ? 10.585 5.279 -5.898 1.00 96.69 115 GLY A CA 1
ATOM 841 C C . GLY A 1 115 ? 11.902 4.621 -6.295 1.00 96.69 115 GLY A C 1
ATOM 842 O O . GLY A 1 115 ? 12.630 5.184 -7.104 1.00 96.69 115 GLY A O 1
ATOM 843 N N . TYR A 1 116 ? 12.159 3.399 -5.817 1.00 94.25 116 TYR A N 1
ATOM 844 C CA . TYR A 1 116 ? 13.317 2.591 -6.202 1.00 94.25 116 TYR A CA 1
ATOM 845 C C . TYR A 1 116 ? 13.395 2.376 -7.720 1.00 94.25 116 TYR A C 1
ATOM 847 O O . TYR A 1 116 ? 14.441 2.635 -8.319 1.00 94.25 116 TYR A O 1
ATOM 855 N N . THR A 1 117 ? 12.295 1.962 -8.358 1.00 94.25 117 THR A N 1
ATOM 856 C CA . THR A 1 117 ? 12.226 1.793 -9.818 1.00 94.25 117 THR A CA 1
ATOM 857 C C . THR A 1 117 ? 12.506 3.115 -10.541 1.00 94.25 117 THR A C 1
ATOM 859 O O . THR A 1 117 ? 13.287 3.145 -11.483 1.00 94.25 117 THR A O 1
ATOM 862 N N . GLY A 1 118 ? 11.918 4.222 -10.081 1.00 93.25 118 GLY A N 1
ATOM 863 C CA . GLY A 1 118 ? 12.064 5.542 -10.697 1.00 93.25 118 GLY A CA 1
ATOM 864 C C . GLY A 1 118 ? 13.469 6.131 -10.568 1.00 93.25 118 GLY A C 1
ATOM 865 O O . GLY A 1 118 ? 13.937 6.800 -11.483 1.00 93.25 118 GLY A O 1
ATOM 866 N N . THR A 1 119 ? 14.155 5.871 -9.454 1.00 93.50 119 THR A N 1
ATOM 867 C CA . THR A 1 119 ? 15.539 6.322 -9.232 1.00 93.50 119 THR A CA 1
ATOM 868 C C . THR A 1 119 ? 16.587 5.377 -9.811 1.00 93.50 119 THR A C 1
ATOM 870 O O . THR A 1 119 ? 17.769 5.709 -9.796 1.00 93.50 119 THR A O 1
ATOM 873 N N . SER A 1 120 ? 16.187 4.196 -10.288 1.00 89.81 120 SER A N 1
ATOM 874 C CA . SER A 1 120 ? 17.108 3.263 -10.932 1.00 89.81 120 SER A CA 1
ATOM 875 C C . SER A 1 120 ? 17.502 3.805 -12.304 1.00 89.81 120 SER A C 1
ATOM 877 O O . SER A 1 120 ? 16.651 4.018 -13.166 1.00 89.81 120 SER A O 1
ATOM 879 N N . SER A 1 121 ? 18.800 4.010 -12.506 1.00 83.56 121 SER A N 1
ATOM 880 C CA . SER A 1 121 ? 19.381 4.356 -13.797 1.00 83.56 121 SER A CA 1
ATOM 881 C C . SER A 1 121 ? 20.413 3.309 -14.180 1.00 83.56 121 SER A C 1
ATOM 883 O O . SER A 1 121 ? 21.162 2.809 -13.338 1.00 83.56 121 SER A O 1
ATOM 885 N N . VAL A 1 122 ? 20.443 2.954 -15.459 1.00 83.00 122 VAL A N 1
ATOM 886 C CA . VAL A 1 122 ? 21.470 2.064 -15.997 1.00 83.00 122 VAL A CA 1
ATOM 887 C C . VAL A 1 122 ? 22.053 2.710 -17.241 1.00 83.00 122 VAL A C 1
ATOM 889 O O . VAL A 1 122 ? 21.316 3.173 -18.107 1.00 83.00 122 VAL A O 1
ATOM 892 N N . GLY A 1 123 ? 23.380 2.779 -17.306 1.00 81.56 123 GLY A N 1
ATOM 893 C CA . GLY A 1 123 ? 24.096 3.291 -18.467 1.00 81.56 123 GLY A CA 1
ATOM 894 C C . GLY A 1 123 ? 24.323 2.195 -19.500 1.00 81.56 123 GLY A C 1
ATOM 895 O O . GLY A 1 123 ? 24.743 1.094 -19.145 1.00 81.56 123 GLY A O 1
ATOM 896 N N . VAL A 1 124 ? 24.074 2.504 -20.769 1.00 82.69 124 VAL A N 1
ATOM 897 C CA . VAL A 1 124 ? 24.451 1.653 -21.903 1.00 82.69 124 VAL A CA 1
ATOM 898 C C . VAL A 1 124 ? 25.598 2.316 -22.643 1.00 82.69 124 VAL A C 1
ATOM 900 O O . VAL A 1 124 ? 25.544 3.512 -22.923 1.00 82.69 124 VAL A O 1
ATOM 903 N N . PHE A 1 125 ? 26.630 1.536 -22.952 1.00 81.94 125 PHE A N 1
ATOM 904 C CA . PHE A 1 125 ? 27.747 2.002 -23.764 1.00 81.94 125 PHE A CA 1
ATOM 905 C C . PHE A 1 125 ? 27.328 2.089 -25.233 1.00 81.94 125 PHE A C 1
ATOM 907 O O . PHE A 1 125 ? 26.876 1.099 -25.811 1.00 81.94 125 PHE A O 1
ATOM 914 N N . GLN A 1 126 ? 27.515 3.257 -25.842 1.00 82.25 126 GLN A N 1
ATOM 915 C CA . GLN A 1 126 ? 27.372 3.473 -27.276 1.00 82.25 126 GLN A CA 1
ATOM 916 C C . GLN A 1 126 ? 28.663 4.107 -27.808 1.00 82.25 126 GLN A C 1
ATOM 918 O O . GLN A 1 126 ? 28.839 5.321 -27.786 1.00 82.25 126 GLN A O 1
ATOM 923 N N . GLY A 1 127 ? 29.596 3.265 -28.263 1.00 84.88 127 GLY A N 1
ATOM 924 C CA . GLY A 1 127 ? 30.959 3.706 -28.571 1.00 84.88 127 GLY A CA 1
ATOM 925 C C . GLY A 1 127 ? 31.720 4.048 -27.289 1.00 84.88 127 GLY A C 1
ATOM 926 O O . GLY A 1 127 ? 31.837 3.197 -26.409 1.00 84.88 127 GLY A O 1
ATOM 927 N N . GLU A 1 128 ? 32.221 5.281 -27.189 1.00 86.69 128 GLU A N 1
ATOM 928 C CA . GLU A 1 128 ? 32.888 5.806 -25.985 1.00 86.69 128 GLU A CA 1
ATOM 929 C C . GLU A 1 128 ? 31.912 6.488 -25.004 1.00 86.69 128 GLU A C 1
ATOM 931 O O . GLU A 1 128 ? 32.278 6.742 -23.856 1.00 86.69 128 GLU A O 1
ATOM 936 N N . ASP A 1 129 ? 30.660 6.730 -25.415 1.00 84.06 129 ASP A N 1
ATOM 937 C CA . ASP A 1 129 ? 29.652 7.418 -24.605 1.00 84.06 129 ASP A CA 1
ATOM 938 C C . ASP A 1 129 ? 28.815 6.449 -23.753 1.00 84.06 129 ASP A C 1
ATOM 940 O O . ASP A 1 129 ? 28.513 5.322 -24.157 1.00 84.06 129 ASP A O 1
ATOM 944 N N . ILE A 1 130 ? 28.383 6.912 -22.573 1.00 85.00 130 ILE A N 1
ATOM 945 C CA . ILE A 1 130 ? 27.423 6.208 -21.710 1.00 85.00 130 ILE A CA 1
ATOM 946 C C . ILE A 1 130 ? 26.087 6.942 -21.766 1.00 85.00 130 ILE A C 1
ATOM 948 O O . ILE A 1 130 ? 25.954 8.050 -21.243 1.00 85.00 130 ILE A O 1
ATOM 952 N N . ILE A 1 131 ? 25.076 6.298 -22.342 1.00 84.19 131 ILE A N 1
ATOM 953 C CA . ILE A 1 131 ? 23.720 6.843 -22.409 1.00 84.19 131 ILE A CA 1
ATOM 954 C C . ILE A 1 131 ? 22.909 6.308 -21.227 1.00 84.19 131 ILE A C 1
ATOM 956 O O . ILE A 1 131 ? 22.730 5.090 -21.113 1.00 84.19 131 ILE A O 1
ATOM 960 N N . PRO A 1 132 ? 22.409 7.178 -20.329 1.00 84.12 132 PRO A N 1
ATOM 961 C CA . PRO A 1 132 ? 21.590 6.741 -19.212 1.00 84.12 132 PRO A CA 1
ATOM 962 C C . PRO A 1 132 ? 20.185 6.366 -19.689 1.00 84.12 132 PRO A C 1
ATOM 964 O O . PRO A 1 132 ? 19.478 7.172 -20.291 1.00 84.12 132 PRO A O 1
ATOM 967 N N . ILE A 1 133 ? 19.750 5.157 -19.349 1.00 86.19 133 ILE A N 1
ATOM 968 C CA . ILE A 1 133 ? 18.354 4.736 -19.452 1.00 86.19 133 ILE A CA 1
ATOM 969 C C . ILE A 1 133 ? 17.702 4.974 -18.096 1.00 86.19 133 ILE A C 1
ATOM 971 O O . ILE A 1 133 ? 18.101 4.389 -17.084 1.00 86.19 133 ILE A O 1
ATOM 975 N N . ILE A 1 134 ? 16.710 5.860 -18.086 1.00 88.25 134 ILE A N 1
ATOM 976 C CA . ILE A 1 134 ? 15.963 6.260 -16.894 1.00 88.25 134 ILE A CA 1
ATOM 977 C C . ILE A 1 134 ? 14.475 5.999 -17.092 1.00 88.25 134 ILE A C 1
ATOM 979 O O . ILE A 1 134 ? 13.955 6.071 -18.206 1.00 88.25 134 ILE A O 1
ATOM 983 N N . ALA A 1 135 ? 13.770 5.742 -15.992 1.00 88.69 135 ALA A N 1
ATOM 984 C CA . ALA A 1 135 ? 12.325 5.594 -16.037 1.00 88.69 135 ALA A CA 1
ATOM 985 C C . ALA A 1 135 ? 11.646 6.907 -16.494 1.00 88.69 135 ALA A C 1
ATOM 987 O O . ALA A 1 135 ? 12.069 7.991 -16.069 1.00 88.69 135 ALA A O 1
ATOM 988 N N . PRO A 1 136 ? 10.536 6.845 -17.259 1.00 89.00 136 PRO A N 1
ATOM 989 C CA . PRO A 1 136 ? 9.779 8.035 -17.673 1.00 89.00 136 PRO A CA 1
ATOM 990 C C . PRO A 1 136 ? 9.261 8.879 -16.500 1.00 89.00 136 PRO A C 1
ATOM 992 O O . PRO A 1 136 ? 9.012 10.072 -16.635 1.00 89.00 136 PRO A O 1
ATOM 995 N N . PHE A 1 137 ? 9.108 8.257 -15.332 1.00 90.19 137 PHE A N 1
ATOM 996 C CA . PHE A 1 137 ? 8.658 8.891 -14.095 1.00 90.19 137 PHE A CA 1
ATOM 997 C C . PHE A 1 137 ? 9.806 9.154 -13.103 1.00 90.19 137 PHE A C 1
ATOM 999 O O . PHE A 1 137 ? 9.554 9.419 -11.929 1.00 90.19 137 PHE A O 1
ATOM 1006 N N . SER A 1 138 ? 11.065 9.094 -13.550 1.00 92.56 138 SER A N 1
ATOM 1007 C CA . SER A 1 138 ? 12.258 9.257 -12.702 1.00 92.56 138 SER A CA 1
ATOM 1008 C C . SER A 1 138 ? 12.293 10.577 -11.928 1.00 92.56 138 SER A C 1
ATOM 1010 O O . SER A 1 138 ? 12.702 10.591 -10.767 1.00 92.56 138 SER A O 1
ATOM 1012 N N . ALA A 1 139 ? 11.755 11.658 -12.504 1.00 93.62 139 ALA A N 1
ATOM 1013 C CA . ALA A 1 139 ? 11.597 12.950 -11.831 1.00 93.62 139 ALA A CA 1
ATOM 1014 C C . ALA A 1 139 ? 10.774 12.863 -10.528 1.00 93.62 139 ALA A C 1
ATOM 1016 O O . ALA A 1 139 ? 10.988 13.647 -9.605 1.00 93.62 139 ALA A O 1
ATOM 1017 N N . PHE A 1 140 ? 9.863 11.891 -10.421 1.00 93.94 140 PHE A N 1
ATOM 1018 C CA . PHE A 1 140 ? 9.061 11.656 -9.219 1.00 93.94 140 PHE A CA 1
ATOM 1019 C C . PHE A 1 140 ? 9.723 10.694 -8.225 1.00 93.94 140 PHE A C 1
ATOM 1021 O O . PHE A 1 140 ? 9.263 10.601 -7.090 1.00 93.94 140 PHE A O 1
ATOM 1028 N N . GLY A 1 141 ? 10.800 9.996 -8.598 1.00 94.69 141 GLY A N 1
ATOM 1029 C CA . GLY A 1 141 ? 11.451 8.972 -7.772 1.00 94.69 141 GLY A CA 1
ATOM 1030 C C . GLY A 1 141 ? 11.778 9.430 -6.340 1.00 94.69 141 GLY A C 1
ATOM 1031 O O . GLY A 1 141 ? 11.325 8.788 -5.388 1.00 94.69 141 GLY A O 1
ATOM 1032 N N . PRO A 1 142 ? 12.483 10.563 -6.143 1.00 96.12 142 PRO A N 1
ATOM 1033 C CA . PRO A 1 142 ? 12.773 11.089 -4.806 1.00 96.12 142 PRO A CA 1
ATOM 1034 C C . PRO A 1 142 ? 11.515 11.445 -4.004 1.00 96.12 142 PRO A C 1
ATOM 1036 O O . PRO A 1 142 ? 11.438 11.168 -2.808 1.00 96.12 142 PRO A O 1
ATOM 1039 N N . LEU A 1 143 ? 10.500 12.017 -4.662 1.00 97.50 143 LEU A N 1
ATOM 1040 C CA . LEU A 1 143 ? 9.229 12.344 -4.017 1.00 97.50 143 LEU A CA 1
ATOM 1041 C C . LEU A 1 143 ? 8.509 11.075 -3.539 1.00 97.50 143 LEU A C 1
ATOM 1043 O O . LEU A 1 143 ? 8.008 11.043 -2.419 1.00 97.50 143 LEU A O 1
ATOM 1047 N N . LEU A 1 144 ? 8.495 10.018 -4.354 1.00 97.56 144 LEU A N 1
ATOM 1048 C CA . LEU A 1 144 ? 7.897 8.730 -3.998 1.00 97.56 144 LEU A CA 1
ATOM 1049 C C . LEU A 1 144 ? 8.594 8.094 -2.788 1.00 97.56 144 LEU A C 1
ATOM 1051 O O . LEU A 1 144 ? 7.916 7.565 -1.910 1.00 97.56 144 LEU A O 1
ATOM 1055 N N . TRP A 1 145 ? 9.919 8.216 -2.681 1.00 96.75 145 TRP A N 1
ATOM 1056 C CA . TRP A 1 145 ? 10.661 7.803 -1.486 1.00 96.75 145 TRP A CA 1
ATOM 1057 C C . TRP A 1 145 ? 10.236 8.565 -0.231 1.00 96.75 145 TRP A C 1
ATOM 1059 O O . TRP A 1 145 ? 9.961 7.943 0.797 1.00 96.75 145 TRP A O 1
ATOM 1069 N N . ILE A 1 146 ? 10.150 9.896 -0.314 1.00 98.06 146 ILE A N 1
ATOM 1070 C CA . ILE A 1 146 ? 9.755 10.750 0.815 1.00 98.06 146 ILE A CA 1
ATOM 1071 C C . ILE A 1 146 ? 8.329 10.419 1.259 1.00 98.06 146 ILE A C 1
ATOM 1073 O O . ILE A 1 146 ? 8.086 10.189 2.444 1.00 98.06 146 ILE A O 1
ATOM 1077 N N . LEU A 1 147 ? 7.390 10.351 0.313 1.00 98.31 147 LEU A N 1
ATOM 1078 C CA . LEU A 1 147 ? 5.998 10.014 0.600 1.00 98.31 147 LEU A CA 1
ATOM 1079 C C . LEU A 1 147 ? 5.866 8.587 1.141 1.00 98.31 147 LEU A C 1
ATOM 1081 O O . LEU A 1 147 ? 5.095 8.363 2.071 1.00 98.31 147 LEU A O 1
ATOM 1085 N N . GLY A 1 148 ? 6.647 7.641 0.615 1.00 98.31 148 GLY A N 1
ATOM 1086 C CA . GLY A 1 148 ? 6.683 6.264 1.097 1.00 98.31 148 GLY A CA 1
ATOM 1087 C C . GLY A 1 148 ? 7.171 6.160 2.544 1.00 98.31 148 GLY A C 1
ATOM 1088 O O . GLY A 1 148 ? 6.537 5.508 3.379 1.00 98.31 148 GLY A O 1
ATOM 1089 N N . GLY A 1 149 ? 8.250 6.876 2.870 1.00 98.31 149 GLY A N 1
ATOM 1090 C CA . GLY A 1 149 ? 8.776 6.983 4.230 1.00 98.31 149 GLY A CA 1
ATOM 1091 C C . GLY A 1 149 ? 7.791 7.654 5.190 1.00 98.31 149 GLY A C 1
ATOM 1092 O O . GLY A 1 149 ? 7.537 7.127 6.273 1.00 98.31 149 GLY A O 1
ATOM 1093 N N . ALA A 1 150 ? 7.175 8.766 4.779 1.00 98.44 150 ALA A N 1
ATOM 1094 C CA . ALA A 1 150 ? 6.182 9.481 5.579 1.00 98.44 150 ALA A CA 1
ATOM 1095 C C . ALA A 1 150 ? 4.932 8.627 5.849 1.00 98.44 150 ALA A C 1
ATOM 1097 O O . ALA A 1 150 ? 4.485 8.535 6.992 1.00 98.44 150 ALA A O 1
ATOM 1098 N N . ALA A 1 151 ? 4.398 7.952 4.826 1.00 98.56 151 ALA A N 1
ATOM 1099 C CA . ALA A 1 151 ? 3.270 7.037 4.979 1.00 98.56 151 ALA A CA 1
ATOM 1100 C C . ALA A 1 151 ? 3.617 5.885 5.932 1.00 98.56 151 ALA A C 1
ATOM 1102 O O . ALA A 1 151 ? 2.846 5.589 6.844 1.00 98.56 151 ALA A O 1
ATOM 1103 N N . SER A 1 152 ? 4.808 5.297 5.793 1.00 98.44 152 SER A N 1
ATOM 1104 C CA . SER A 1 152 ? 5.264 4.224 6.681 1.00 98.44 152 SER A CA 1
ATOM 1105 C C . SER A 1 152 ? 5.388 4.695 8.134 1.00 98.44 152 SER A C 1
ATOM 1107 O O . SER A 1 152 ? 4.900 4.027 9.045 1.00 98.44 152 SER A O 1
ATOM 1109 N N . ALA A 1 153 ? 5.981 5.871 8.358 1.00 98.44 153 ALA A N 1
ATOM 1110 C CA . ALA A 1 153 ? 6.128 6.459 9.687 1.00 98.44 153 ALA A CA 1
ATOM 1111 C C . ALA A 1 153 ? 4.768 6.727 10.351 1.00 98.44 153 ALA A C 1
ATOM 1113 O O . ALA A 1 153 ? 4.570 6.375 11.513 1.00 98.44 153 ALA A O 1
ATOM 1114 N N . LEU A 1 154 ? 3.808 7.283 9.605 1.00 97.88 154 LEU A N 1
ATOM 1115 C CA . LEU A 1 154 ? 2.442 7.496 10.089 1.00 97.88 154 LEU A CA 1
ATOM 1116 C C . LEU A 1 154 ? 1.725 6.173 10.382 1.00 97.88 154 LEU A C 1
ATOM 1118 O O . LEU A 1 154 ? 1.040 6.059 11.397 1.00 97.88 154 LEU A O 1
ATOM 1122 N N . GLY A 1 155 ? 1.916 5.159 9.536 1.00 97.81 155 GLY A N 1
ATOM 1123 C CA . GLY A 1 155 ? 1.344 3.832 9.743 1.00 97.81 155 GLY A CA 1
ATOM 1124 C C . GLY A 1 155 ? 1.824 3.183 11.043 1.00 97.81 155 GLY A C 1
ATOM 1125 O O . GLY A 1 155 ? 1.009 2.731 11.851 1.00 97.81 155 GLY A O 1
ATOM 1126 N N . PHE A 1 156 ? 3.135 3.227 11.299 1.00 97.81 156 PHE A N 1
ATOM 1127 C CA . PHE A 1 156 ? 3.703 2.782 12.572 1.00 97.81 156 PHE A CA 1
ATOM 1128 C C . PHE A 1 156 ? 3.230 3.630 13.754 1.00 97.81 156 PHE A C 1
ATOM 1130 O O . PHE A 1 156 ? 2.918 3.070 14.804 1.00 97.81 156 PHE A O 1
ATOM 1137 N N . ALA A 1 157 ? 3.127 4.953 13.601 1.00 96.75 157 ALA A N 1
ATOM 1138 C CA . ALA A 1 157 ? 2.630 5.833 14.656 1.00 96.75 157 ALA A CA 1
ATOM 1139 C C . ALA A 1 157 ? 1.205 5.454 15.093 1.00 96.75 157 ALA A C 1
ATOM 1141 O O . ALA A 1 157 ? 0.958 5.333 16.293 1.00 96.75 157 ALA A O 1
ATOM 1142 N N . CYS A 1 158 ? 0.299 5.170 14.145 1.00 94.00 158 CYS A N 1
ATOM 1143 C CA . CYS A 1 158 ? -1.048 4.679 14.454 1.00 94.00 158 CYS A CA 1
ATOM 1144 C C . CYS A 1 158 ? -1.011 3.379 15.269 1.00 94.00 158 CYS A C 1
ATOM 1146 O O . CYS A 1 158 ? -1.729 3.239 16.257 1.00 94.00 158 CYS A O 1
ATOM 1148 N N . TRP A 1 159 ? -0.172 2.415 14.881 1.00 95.62 159 TRP A N 1
ATOM 1149 C CA . TRP A 1 159 ? -0.070 1.148 15.608 1.00 95.62 159 TRP A CA 1
ATOM 1150 C C . TRP A 1 159 ? 0.531 1.324 17.005 1.00 95.62 159 TRP A C 1
ATOM 1152 O O . TRP A 1 159 ? -0.001 0.769 17.969 1.00 95.62 159 TRP A O 1
ATOM 1162 N N . PHE A 1 160 ? 1.581 2.133 17.154 1.00 95.25 160 PHE A N 1
ATOM 1163 C CA . PHE A 1 160 ? 2.172 2.410 18.462 1.00 95.25 160 PHE A CA 1
ATOM 1164 C C . PHE A 1 160 ? 1.215 3.151 19.393 1.00 95.25 160 PHE A C 1
ATOM 1166 O O . PHE A 1 160 ? 1.154 2.813 20.573 1.00 95.25 160 PHE A O 1
ATOM 1173 N N . GLU A 1 161 ? 0.424 4.102 18.893 1.00 92.88 161 GLU A N 1
ATOM 1174 C CA . GLU A 1 161 ? -0.608 4.774 19.689 1.00 92.88 161 GLU A CA 1
ATOM 1175 C C . GLU A 1 161 ? -1.618 3.763 20.265 1.00 92.88 161 GLU A C 1
ATOM 1177 O O . GLU A 1 161 ? -1.955 3.808 21.453 1.00 92.88 161 GLU A O 1
ATOM 1182 N N . ILE A 1 162 ? -2.055 2.793 19.456 1.00 92.06 162 ILE A N 1
ATOM 1183 C CA . ILE A 1 162 ? -2.974 1.734 19.894 1.00 92.06 162 ILE A CA 1
ATOM 1184 C C . ILE A 1 162 ? -2.314 0.860 20.961 1.00 92.06 162 ILE A C 1
ATOM 1186 O O . ILE A 1 162 ? -2.916 0.612 22.005 1.00 92.06 162 ILE A O 1
ATOM 1190 N N . VAL A 1 163 ? -1.071 0.417 20.757 1.00 91.00 163 VAL A N 1
ATOM 1191 C CA . VAL A 1 163 ? -0.369 -0.398 21.761 1.00 91.00 163 VAL A CA 1
ATOM 1192 C C . VAL A 1 163 ? -0.201 0.379 23.070 1.00 91.00 163 VAL A C 1
ATOM 1194 O O . VAL A 1 163 ? -0.572 -0.113 24.135 1.00 91.00 163 VAL A O 1
ATOM 1197 N N . LEU A 1 164 ? 0.288 1.618 23.005 1.00 90.62 164 LEU A N 1
ATOM 1198 C CA . LEU A 1 164 ? 0.538 2.448 24.184 1.00 90.62 164 LEU A CA 1
ATOM 1199 C C . LEU A 1 164 ? -0.751 2.789 24.942 1.00 90.62 164 LEU A C 1
ATOM 1201 O O . LEU A 1 164 ? -0.755 2.785 26.174 1.00 90.62 164 LEU A O 1
ATOM 1205 N N . SER A 1 165 ? -1.850 3.055 24.234 1.00 87.38 165 SER A N 1
ATOM 1206 C CA . SER A 1 165 ? -3.149 3.343 24.856 1.00 87.38 165 SER A CA 1
ATOM 1207 C C . SER A 1 165 ? -3.768 2.125 25.548 1.00 87.38 165 SER A C 1
ATOM 1209 O O . SER A 1 165 ? -4.474 2.295 26.544 1.00 87.38 165 SER A O 1
ATOM 1211 N N . ASN A 1 166 ? -3.466 0.908 25.086 1.00 83.62 166 ASN A N 1
ATOM 1212 C CA . ASN A 1 166 ? -3.903 -0.328 25.735 1.00 83.62 166 ASN A CA 1
ATOM 1213 C C . ASN A 1 166 ? -3.011 -0.713 26.928 1.00 83.62 166 ASN A C 1
ATOM 1215 O O . ASN A 1 166 ? -3.532 -1.142 27.953 1.00 83.62 166 ASN A O 1
ATOM 1219 N N . VAL A 1 167 ? -1.692 -0.501 26.848 1.00 82.31 167 VAL A N 1
ATOM 1220 C CA . VAL A 1 167 ? -0.753 -0.800 27.951 1.00 82.31 167 VAL A CA 1
ATOM 1221 C C . VAL A 1 167 ? -0.953 0.131 29.150 1.00 82.31 167 VAL A C 1
ATOM 1223 O O . VAL A 1 167 ? -0.842 -0.297 30.295 1.00 82.31 167 VAL A O 1
ATOM 1226 N N . ARG A 1 168 ? -1.278 1.409 28.918 1.00 73.44 168 ARG A N 1
ATOM 1227 C CA . ARG A 1 168 ? -1.469 2.406 29.990 1.00 73.44 168 ARG A CA 1
ATOM 1228 C C . ARG A 1 168 ? -2.750 2.217 30.806 1.00 73.44 168 ARG A C 1
ATOM 1230 O O . ARG A 1 168 ? -2.996 2.992 31.727 1.00 73.44 168 ARG A O 1
ATOM 1237 N N . ARG A 1 169 ? -3.579 1.220 30.488 1.00 69.00 169 ARG A N 1
ATOM 1238 C CA . ARG A 1 169 ? -4.817 0.958 31.221 1.00 69.00 169 ARG A CA 1
ATOM 1239 C C . ARG A 1 169 ? -4.527 0.074 32.427 1.00 69.00 169 ARG A C 1
ATOM 1241 O O . ARG A 1 169 ? -4.180 -1.091 32.239 1.00 69.00 169 ARG A O 1
ATOM 1248 N N . PRO A 1 170 ? -4.686 0.578 33.665 1.00 56.28 170 PRO A N 1
ATOM 1249 C CA . PRO A 1 170 ? -4.620 -0.289 34.826 1.00 56.28 170 PRO A CA 1
ATOM 1250 C C . PRO A 1 170 ? -5.713 -1.351 34.691 1.00 56.28 170 PRO A C 1
ATOM 1252 O O . PRO A 1 170 ? -6.876 -1.026 34.442 1.00 56.28 170 PRO A O 1
ATOM 1255 N N . VAL A 1 171 ? -5.332 -2.621 34.851 1.00 57.78 171 VAL A N 1
ATOM 1256 C CA . VAL A 1 171 ? -6.267 -3.739 35.002 1.00 57.78 171 VAL A CA 1
ATOM 1257 C C . VAL A 1 171 ? -7.106 -3.437 36.239 1.00 57.78 171 VAL A C 1
ATOM 1259 O O . VAL A 1 17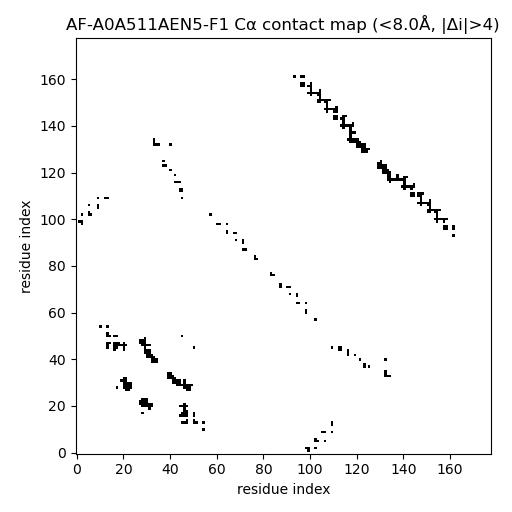1 ? -6.704 -3.718 37.369 1.00 57.78 171 VAL A O 1
ATOM 1262 N N . ARG A 1 172 ? -8.260 -2.791 36.054 1.00 54.62 172 ARG A N 1
ATOM 1263 C CA . ARG A 1 172 ? -9.231 -2.604 37.125 1.00 54.62 172 ARG A CA 1
ATOM 1264 C C . ARG A 1 172 ? -9.763 -3.999 37.426 1.00 54.62 172 ARG A C 1
ATOM 1266 O O . ARG A 1 172 ? -10.616 -4.499 36.699 1.00 54.62 172 ARG A O 1
ATOM 1273 N N . ARG A 1 173 ? -9.172 -4.657 38.434 1.00 50.44 173 ARG A N 1
ATOM 1274 C CA . ARG A 1 173 ? -9.654 -5.918 39.010 1.00 50.44 173 ARG A CA 1
ATOM 1275 C C . ARG A 1 173 ? -11.178 -5.844 39.070 1.00 50.44 173 ARG A C 1
ATOM 1277 O O . ARG A 1 173 ? -11.715 -4.977 39.759 1.00 50.44 173 ARG A O 1
ATOM 1284 N N . GLN A 1 174 ? -11.857 -6.744 38.363 1.00 49.41 174 GLN A N 1
ATOM 1285 C CA . GLN A 1 174 ? -13.218 -7.107 38.720 1.00 49.41 174 GLN A CA 1
ATOM 1286 C C . GLN A 1 174 ? -13.127 -7.727 40.113 1.00 49.41 174 GLN A C 1
ATOM 1288 O O . GLN A 1 174 ? -12.814 -8.903 40.272 1.00 49.41 174 GLN A O 1
ATOM 1293 N N . VAL A 1 175 ? -13.312 -6.903 41.142 1.00 46.97 175 VAL A N 1
ATOM 1294 C CA . VAL A 1 175 ? -13.746 -7.408 42.436 1.00 46.97 175 VAL A CA 1
ATOM 1295 C C . VAL A 1 175 ? -15.175 -7.863 42.187 1.00 46.97 175 VAL A C 1
ATOM 1297 O O . VAL A 1 175 ? -16.086 -7.040 42.124 1.00 46.97 175 VAL A O 1
ATOM 1300 N N . SER A 1 176 ? -15.341 -9.162 41.940 1.00 44.44 176 SER A N 1
ATOM 1301 C CA . SER A 1 176 ? -16.639 -9.810 42.082 1.00 44.44 176 SER A CA 1
ATOM 1302 C C . SER A 1 176 ? -17.016 -9.652 43.550 1.00 44.44 176 SER A C 1
ATOM 1304 O O . SER A 1 176 ? -16.438 -10.303 44.418 1.00 44.44 176 SER A O 1
ATOM 1306 N N . ALA A 1 177 ? -17.882 -8.687 43.832 1.00 46.59 177 ALA A N 1
ATOM 1307 C CA . ALA A 1 177 ? -18.675 -8.704 45.039 1.00 46.59 177 ALA A CA 1
ATOM 1308 C C . ALA A 1 177 ? -19.963 -9.460 44.705 1.00 46.59 177 ALA A C 1
ATOM 1310 O O . ALA A 1 177 ? -20.591 -9.168 43.684 1.00 46.59 177 ALA A O 1
ATOM 1311 N N . VAL A 1 178 ? -20.319 -10.350 45.634 1.00 41.19 178 VAL A N 1
ATOM 1312 C CA . VAL A 1 178 ? -21.430 -11.315 45.666 1.00 41.19 178 VAL A CA 1
ATOM 1313 C C . VAL A 1 178 ? -21.108 -12.667 45.039 1.00 41.19 178 VAL A C 1
ATOM 1315 O O . VAL A 1 178 ? -20.926 -12.749 43.806 1.00 41.19 178 VAL A O 1
#

Secondary structure (DSSP, 8-state):
-HHHHHHHHHHHHHHHHHHH-EE-TTS-EEEEEEE-SS-EEEEE-S-HHHHHHHHHHHHHHHHHHHHHHHHHHSSPPPSSHHHHHHHHHHHHHHHHHHHHHHHHHHHHHHHHHHHHHHH-EEEEEETTEEEEEE-TTGGGHHHHHHHHHHHHHHHHHHHHHHHHHHHTS---------

Nearest PDB structures (foldseek):
  8qjf-assembly1_A  TM=3.168E-01  e=6.669E-02  Homo sapiens
  8qki-assembly1_A  TM=2.806E-01  e=4.814E-02  Homo sapiens
  8qa3-assembly1_A  TM=3.182E-01  e=1.148E-01  Homo sapiens
  8qa1-assembly1_A  TM=3.051E-01  e=1.030E-01  Homo sapiens
  7tnk-assembly1_A  TM=2.465E-01  e=6.183E-01  Rattus norvegicus

Foldseek 3Di:
DLLVVLLVVLVVLLVVQQVQFDQDPVGQRFWHWFDPVVDIDTDGASHPNNSVVVNVVLVVLVVVLVVQLCVLPPDDADPPNVVSVVVSVLSNLLSVLLSQLVSLLSLLVNLLRVLVQQCDWDWDDDDPDTDITGDPCNVCSVVSNVSSVVSNVSSVVSVVVSVVVVVPDPPPDPPPDD

Solvent-accessible surface area (backbone atoms only — not comparable to full-atom values): 9504 Å² total; per-residue (Å²): 110,67,62,60,53,52,51,51,53,44,49,53,52,31,50,52,34,24,72,59,29,34,61,48,99,84,65,44,24,32,25,34,74,45,73,74,90,84,56,76,46,74,43,66,42,54,2,42,64,54,27,51,63,47,52,52,50,48,52,51,54,53,47,52,44,52,50,51,48,49,63,64,64,67,63,80,82,50,94,58,44,74,61,46,53,53,55,44,52,50,53,46,50,48,48,51,35,48,51,45,14,52,51,26,35,51,46,8,52,53,29,34,42,47,10,52,38,17,62,44,66,50,70,44,78,60,87,94,45,70,51,73,47,64,42,96,56,27,90,47,8,68,55,27,35,52,52,10,50,52,28,30,53,52,11,50,48,40,44,49,50,51,53,53,63,58,68,72,50,77,83,76,73,80,74,81,77,130

Sequence (178 aa):
MLAGCLIGVIVILSVAAGGASSPDKDGRYRLFAMDSGAAEIRILIYGWYYSLPSLIALALFAGTALLALSVIARPPLAADTPHDTAVRQERSRNVMGLLIGGLLLHLGAVLSFLGYTGTSSVGVFQGEDIIPIIAPFSAFGPLLWILGGAASALGFACWFEIVLSNVRRPVRRQVSAV